Protein 6HV6 (pdb70)

Sequence (293 aa):
KEITISGYKFKRIKYNQENFDTMQRMALDYAYNPDSKGKIAQAQQAYKTGKEDYNAPQYDNFNGLSLDKKIERYISPDTDATTKGVLAGKMNESIKDINAFQTAKDAQSWKKSANKANKVVLTPQNLYLKGKPSEALPESVLMGWALQSSQDAKLSKMLMGIYSSNDITSNPLYKSLKELHANGNASKFNANINVSNLATSETKLFPTEISSVRVDAPKHTMLISKIKKIKYVFYDPNYGMAYFDKHSDMAAFFQKKMQQYDFPDDSVSFHPLDYSNVSDIKISGRNLNEIID

GO terms:
  GO:0016262 protein N-acetylglucosaminyltransferase activity (F, IDA)
  GO:0005509 calcium ion binding (F, IDA)
  GO:0044083 symbiont-mediated perturbation of host Rho small GTPase signal transduction (P, IDA)
  GO:0050568 protein-glutamine glutaminase activity (F, IDA)
  GO:0020002 host cell plasma membrane (C, EXP)

Structure (mmCIF, N/CA/C/O backbone):
data_6HV6
#
_entry.id   6HV6
#
_cell.length_a   63.403
_cell.length_b   76.029
_cell.length_c   76.324
_cell.angle_alpha   90.00
_cell.angle_beta   90.00
_cell.angle_gamma   90.00
#
_symmetry.space_group_name_H-M   'P 21 21 21'
#
loop_
_entity.id
_entity.type
_entity.pdbx_description
1 polymer 'Toxin PAU_02230'
2 non-polymer 1,2-ETHANEDIOL
3 non-polymer '4-(2-HYDROXYETHYL)-1-PIPERAZINE ETHANESULFONIC ACID'
4 water water
#
loop_
_atom_site.group_PDB
_atom_site.id
_atom_site.type_symbol
_atom_site.label_atom_id
_atom_site.label_alt_id
_atom_site.label_comp_id
_atom_site.label_asym_id
_atom_site.label_entity_id
_atom_site.label_seq_id
_atom_site.pdbx_PDB_ins_code
_atom_site.Cartn_x
_atom_site.Cartn_y
_atom_site.Cartn_z
_atom_site.occupancy
_atom_site.B_iso_or_equiv
_atom_site.auth_seq_id
_atom_site.auth_comp_id
_atom_site.auth_asym_id
_atom_site.auth_atom_id
_atom_site.pdbx_PDB_model_num
ATOM 1 N N . LYS A 1 64 ? 29.166 17.797 65.250 1.00 57.69 1730 LYS A N 1
ATOM 2 C CA . LYS A 1 64 ? 29.630 16.808 64.283 1.00 62.09 1730 LYS A CA 1
ATOM 3 C C . LYS A 1 64 ? 28.728 16.746 63.038 1.00 62.70 1730 LYS A C 1
ATOM 4 O O . LYS A 1 64 ? 29.202 16.658 61.901 1.00 56.33 1730 LYS A O 1
ATOM 10 N N . GLU A 1 65 ? 27.421 16.797 63.265 1.00 63.82 1731 GLU A N 1
ATOM 11 C CA . GLU A 1 65 ? 26.448 16.709 62.188 1.00 60.08 1731 GLU A CA 1
ATOM 12 C C . GLU A 1 65 ? 25.217 17.501 62.598 1.00 51.93 1731 GLU A C 1
ATOM 13 O O . GLU A 1 65 ? 24.821 17.476 63.765 1.00 55.39 1731 GLU A O 1
ATOM 19 N N . ILE A 1 66 ? 24.623 18.213 61.646 1.00 45.15 1732 ILE A N 1
ATOM 20 C CA . ILE A 1 66 ? 23.417 18.991 61.901 1.00 41.91 1732 ILE A CA 1
ATOM 21 C C . ILE A 1 66 ? 22.404 18.677 60.813 1.00 39.33 1732 ILE A C 1
ATOM 22 O O . ILE A 1 66 ? 22.729 18.732 59.621 1.00 40.20 1732 ILE A O 1
ATOM 27 N N . THR A 1 67 ? 21.183 18.344 61.225 1.00 39.17 1733 THR A N 1
ATOM 28 C CA . THR A 1 67 ? 20.083 18.054 60.314 1.00 39.50 1733 THR A CA 1
ATOM 29 C C . THR A 1 67 ? 19.123 19.234 60.290 1.00 40.99 1733 THR A C 1
ATOM 30 O O . THR A 1 67 ? 18.598 19.633 61.337 1.00 41.90 1733 THR A O 1
ATOM 34 N N . ILE A 1 68 ? 18.910 19.797 59.102 1.00 33.32 1734 ILE A N 1
ATOM 35 C CA . ILE A 1 68 ? 17.992 20.914 58.892 1.00 36.64 1734 ILE A CA 1
ATOM 36 C C . ILE A 1 68 ? 16.878 20.410 57.980 1.00 37.76 1734 ILE A C 1
ATOM 37 O O . ILE A 1 68 ? 17.073 20.272 56.764 1.00 36.86 1734 ILE A O 1
ATOM 42 N N . SER A 1 69 ? 15.710 20.141 58.561 1.00 39.90 1735 SER A N 1
ATOM 43 C CA . SER A 1 69 ? 14.505 19.772 57.813 1.00 40.90 1735 SER A CA 1
ATOM 44 C C . SER A 1 69 ? 14.760 18.600 56.870 1.00 38.75 1735 SER A C 1
ATOM 45 O O . SER A 1 69 ? 14.387 18.611 55.696 1.00 42.19 1735 SER A O 1
ATOM 48 N N . GLY A 1 70 ? 15.401 17.568 57.406 1.00 41.05 1736 GLY A N 1
ATOM 49 C CA . GLY A 1 70 ? 15.654 16.354 56.668 1.00 43.00 1736 GLY A CA 1
ATOM 50 C C . GLY A 1 70 ? 16.997 16.291 55.973 1.00 37.63 1736 GLY A C 1
ATOM 51 O O . GLY A 1 70 ? 17.396 15.204 55.538 1.00 43.57 1736 GLY A O 1
ATOM 52 N N . TYR A 1 71 ? 17.712 17.407 55.864 1.00 34.01 1737 TYR A N 1
ATOM 53 C CA . TYR A 1 71 ? 19.002 17.445 55.186 1.00 36.79 1737 TYR A CA 1
ATOM 54 C C . TYR A 1 71 ? 20.129 17.444 56.207 1.00 40.40 1737 TYR A C 1
ATOM 55 O O . TYR A 1 71 ? 20.142 18.272 57.122 1.00 37.56 1737 TYR A O 1
ATOM 64 N N . LYS A 1 72 ? 21.074 16.523 56.035 1.00 39.57 1738 LYS A N 1
ATOM 65 C CA . LYS A 1 72 ? 22.206 16.385 56.941 1.00 40.76 1738 LYS A CA 1
ATOM 66 C C . LYS A 1 72 ? 23.365 17.240 56.451 1.00 42.76 1738 LYS A C 1
ATOM 67 O O . LYS A 1 72 ? 23.721 17.199 55.270 1.00 47.01 1738 LYS A O 1
ATOM 73 N N . PHE A 1 73 ? 23.947 18.018 57.356 1.00 37.52 1739 PHE A N 1
ATOM 74 C CA . PHE A 1 73 ? 25.131 18.808 57.053 1.00 35.65 1739 PHE A CA 1
ATOM 75 C C . PHE A 1 73 ? 26.249 18.343 57.966 1.00 40.36 1739 PHE A C 1
ATOM 76 O O . PHE A 1 73 ? 26.104 18.372 59.193 1.00 39.74 1739 PHE A O 1
ATOM 84 N N . LYS A 1 74 ? 27.345 17.898 57.363 1.00 39.58 1740 LYS A N 1
ATOM 85 C CA . LYS A 1 74 ? 28.460 17.321 58.097 1.00 46.70 1740 LYS A CA 1
ATOM 86 C C . LYS A 1 74 ? 29.494 18.384 58.438 1.00 38.48 1740 LYS A C 1
ATOM 87 O O . LYS A 1 74 ? 29.816 19.240 57.612 1.00 40.83 1740 LYS A O 1
ATOM 93 N N . ARG A 1 75 ? 30.004 18.320 59.664 1.00 45.00 1741 ARG A N 1
ATOM 94 C CA . ARG A 1 75 ? 31.111 19.177 60.071 1.00 44.83 1741 ARG A CA 1
ATOM 95 C C . ARG A 1 75 ? 32.347 18.863 59.240 1.00 47.00 1741 ARG A C 1
ATOM 96 O O . ARG A 1 75 ? 32.732 17.702 59.093 1.00 51.23 1741 ARG A O 1
ATOM 104 N N . ILE A 1 76 ? 32.977 19.903 58.706 1.00 42.94 1742 ILE A N 1
ATOM 105 C CA . ILE A 1 76 ? 34.208 19.766 57.937 1.00 45.63 1742 ILE A CA 1
ATOM 106 C C . ILE A 1 76 ? 35.375 20.127 58.843 1.00 45.23 1742 ILE A C 1
ATOM 107 O O . ILE A 1 76 ? 35.330 21.144 59.544 1.00 51.52 1742 ILE A O 1
ATOM 112 N N . LYS A 1 77 ? 36.412 19.296 58.837 1.00 42.99 1743 LYS A N 1
ATOM 113 C CA . LYS A 1 77 ? 37.637 19.589 59.573 1.00 51.70 1743 LYS A CA 1
ATOM 114 C C . LYS A 1 77 ? 38.529 20.502 58.737 1.00 51.67 1743 LYS A C 1
ATOM 115 O O . LYS A 1 77 ? 38.863 20.172 57.596 1.00 53.22 1743 LYS A O 1
ATOM 121 N N . TYR A 1 78 ? 38.912 21.645 59.300 1.00 51.95 1744 TYR A N 1
ATOM 122 C CA . TYR A 1 78 ? 39.812 22.568 58.622 1.00 46.94 1744 TYR A CA 1
ATOM 123 C C . TYR A 1 78 ? 40.397 23.526 59.649 1.00 47.29 1744 TYR A C 1
ATOM 124 O O . TYR A 1 78 ? 39.847 23.710 60.736 1.00 49.18 1744 TYR A O 1
ATOM 133 N N . ASN A 1 79 ? 41.523 24.135 59.289 1.00 45.59 1745 ASN A N 1
ATOM 134 C CA . ASN A 1 79 ? 42.146 25.147 60.137 1.00 40.37 1745 ASN A CA 1
ATOM 135 C C . ASN A 1 79 ? 41.393 26.461 59.972 1.00 45.74 1745 ASN A C 1
ATOM 136 O O . ASN A 1 79 ? 41.445 27.087 58.907 1.00 40.79 1745 ASN A O 1
ATOM 141 N N . GLN A 1 80 ? 40.698 26.890 61.028 1.00 43.73 1746 GLN A N 1
ATOM 142 C CA . GLN A 1 80 ? 39.842 28.068 60.921 1.00 45.48 1746 GLN A CA 1
ATOM 143 C C . GLN A 1 80 ? 40.644 29.312 60.563 1.00 49.21 1746 GLN A C 1
ATOM 144 O O . GLN A 1 80 ? 40.219 30.113 59.722 1.00 50.17 1746 GLN A O 1
ATOM 150 N N . GLU A 1 81 ? 41.812 29.484 61.184 1.00 49.08 1747 GLU A N 1
ATOM 151 C CA . GLU A 1 81 ? 42.618 30.679 60.951 1.00 45.57 1747 GLU A CA 1
ATOM 152 C C . GLU A 1 81 ? 43.099 30.755 59.507 1.00 40.81 1747 GLU A C 1
ATOM 153 O O . GLU A 1 81 ? 43.019 31.816 58.869 1.00 40.28 1747 GLU A O 1
ATOM 159 N N . ASN A 1 82 ? 43.593 29.641 58.965 1.00 38.08 1748 ASN A N 1
ATOM 160 C CA . ASN A 1 82 ? 43.995 29.645 57.561 1.00 35.49 1748 ASN A CA 1
ATOM 161 C C . ASN A 1 82 ? 42.792 29.844 56.644 1.00 40.63 1748 ASN A C 1
ATOM 162 O O . ASN A 1 82 ? 42.884 30.552 55.638 1.00 38.64 1748 ASN A O 1
ATOM 167 N N . PHE A 1 83 ? 41.657 29.228 56.974 1.00 40.41 1749 PHE A N 1
ATOM 168 C CA . PHE A 1 83 ? 40.447 29.446 56.188 1.00 36.50 1749 PHE A CA 1
ATOM 169 C C . PHE A 1 83 ? 40.087 30.927 56.147 1.00 36.84 1749 PHE A C 1
ATOM 170 O O . PHE A 1 83 ? 39.813 31.479 55.078 1.00 40.33 1749 PHE A O 1
ATOM 178 N N . ASP A 1 84 ? 40.095 31.590 57.308 1.00 39.00 1750 ASP A N 1
ATOM 179 C CA . ASP A 1 84 ? 39.769 33.013 57.361 1.00 40.32 1750 ASP A CA 1
ATOM 180 C C . ASP A 1 84 ? 40.753 33.843 56.536 1.00 44.64 1750 ASP A C 1
ATOM 181 O O . ASP A 1 84 ? 40.348 34.764 55.819 1.00 44.50 1750 ASP A O 1
ATOM 186 N N . THR A 1 85 ? 42.048 33.526 56.617 1.00 44.35 1751 THR A N 1
ATOM 187 C CA . THR A 1 85 ? 43.040 34.214 55.793 1.00 40.89 1751 THR A CA 1
ATOM 188 C C . THR A 1 85 ? 42.738 34.049 54.305 1.00 38.27 1751 THR A C 1
ATOM 189 O O . THR A 1 85 ? 42.802 35.013 53.532 1.00 39.76 1751 THR A O 1
ATOM 193 N N . MET A 1 86 ? 42.396 32.831 53.884 1.00 35.17 1752 MET A N 1
ATOM 194 C CA . MET A 1 86 ? 42.073 32.610 52.477 1.00 32.16 1752 MET A CA 1
ATOM 195 C C . MET A 1 86 ? 40.853 33.424 52.054 1.00 34.81 1752 MET A C 1
ATOM 196 O O . MET A 1 86 ? 40.843 34.033 50.976 1.00 33.46 1752 MET A O 1
ATOM 201 N N . GLN A 1 87 ? 39.820 33.460 52.901 1.00 33.35 1753 GLN A N 1
ATOM 202 C CA . GLN A 1 87 ? 38.599 34.183 52.549 1.00 36.47 1753 GLN A CA 1
ATOM 203 C C . GLN A 1 87 ? 38.858 35.673 52.407 1.00 39.93 1753 GLN A C 1
ATOM 204 O O . GLN A 1 87 ? 38.285 36.327 51.527 1.00 41.63 1753 GLN A O 1
ATOM 210 N N . ARG A 1 88 ? 39.704 36.235 53.274 1.00 37.48 1754 ARG A N 1
ATOM 211 C CA . ARG A 1 88 ? 40.055 37.644 53.134 1.00 38.65 1754 ARG A CA 1
ATOM 212 C C . ARG A 1 88 ? 40.798 37.882 51.826 1.00 43.55 1754 ARG A C 1
ATOM 213 O O . ARG A 1 88 ? 40.496 38.833 51.095 1.00 44.62 1754 ARG A O 1
ATOM 221 N N . MET A 1 89 ? 41.743 36.999 51.493 1.00 35.82 1755 MET A N 1
ATOM 222 C CA . MET A 1 89 ? 42.478 37.128 50.238 1.00 32.17 1755 MET A CA 1
ATOM 223 C C . MET A 1 89 ? 41.551 36.982 49.040 1.00 37.63 1755 MET A C 1
ATOM 224 O O . MET A 1 89 ? 41.723 37.665 48.026 1.00 43.82 1755 MET A O 1
ATOM 229 N N . ALA A 1 90 ? 40.562 36.092 49.136 1.00 31.62 1756 ALA A N 1
ATOM 230 C CA . ALA A 1 90 ? 39.675 35.861 48.003 1.00 31.74 1756 ALA A CA 1
ATOM 231 C C . ALA A 1 90 ? 38.909 37.119 47.638 1.00 35.56 1756 ALA A C 1
ATOM 232 O O . ALA A 1 90 ? 38.623 37.351 46.456 1.00 37.84 1756 ALA A O 1
ATOM 234 N N . LEU A 1 91 ? 38.587 37.948 48.633 1.00 37.54 1757 LEU A N 1
ATOM 235 C CA . LEU A 1 91 ? 37.930 39.225 48.374 1.00 41.66 1757 LEU A CA 1
ATOM 236 C C . LEU A 1 91 ? 38.823 40.175 47.582 1.00 39.57 1757 LEU A C 1
ATOM 237 O O . LEU A 1 91 ? 38.319 40.984 46.797 1.00 41.39 1757 LEU A O 1
ATOM 242 N N . ASP A 1 92 ? 40.142 40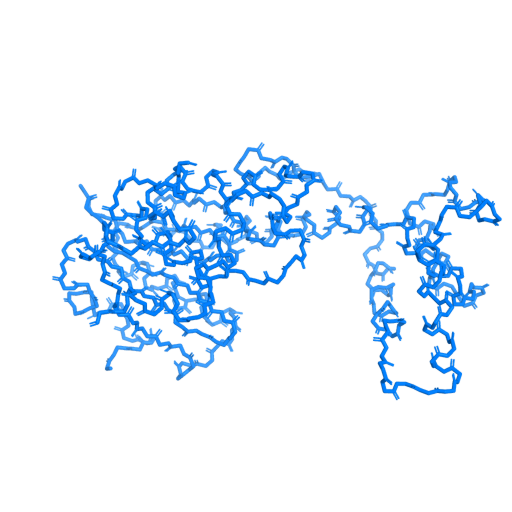.099 47.768 1.00 38.99 1758 ASP A N 1
ATOM 243 C CA . ASP A 1 92 ? 41.042 40.946 46.992 1.00 44.43 1758 ASP A CA 1
ATOM 244 C C . ASP A 1 92 ? 41.193 40.465 45.555 1.00 47.12 1758 ASP A C 1
ATOM 245 O O . ASP A 1 92 ? 41.457 41.277 44.661 1.00 46.85 1758 ASP A O 1
ATOM 250 N N . TYR A 1 93 ? 41.059 39.160 45.316 1.00 40.46 1759 TYR A N 1
ATOM 251 C CA . TYR A 1 93 ? 41.202 38.624 43.972 1.00 36.26 1759 TYR A CA 1
ATOM 252 C C . TYR A 1 93 ? 39.899 38.628 43.181 1.00 42.60 1759 TYR A C 1
ATOM 253 O O . TYR A 1 93 ? 39.928 38.329 41.984 1.00 49.86 1759 TYR A O 1
ATOM 262 N N . ALA A 1 94 ? 38.774 38.980 43.805 1.00 42.50 1760 ALA A N 1
ATOM 263 C CA . ALA A 1 94 ? 37.505 39.056 43.086 1.00 47.01 1760 ALA A CA 1
ATOM 264 C C . ALA A 1 94 ? 37.573 40.114 41.988 1.00 49.76 1760 ALA A C 1
ATOM 265 O O . ALA A 1 94 ? 38.235 41.143 42.130 1.00 48.28 1760 ALA A O 1
ATOM 267 N N . TYR A 1 95 ? 36.873 39.857 40.880 1.00 48.88 1761 TYR A N 1
ATOM 268 C CA . TYR A 1 95 ? 36.972 40.736 39.720 1.00 53.25 1761 TYR A CA 1
ATOM 269 C C . TYR A 1 95 ? 36.381 42.103 40.033 1.00 57.30 1761 TYR A C 1
ATOM 270 O O . TYR A 1 95 ? 35.264 42.210 40.551 1.00 62.69 1761 TYR A O 1
ATOM 279 N N . ASN A 1 96 ? 37.136 43.146 39.711 1.00 57.17 1762 ASN A N 1
ATOM 280 C CA . ASN A 1 96 ? 36.716 44.531 39.917 1.00 54.78 1762 ASN A CA 1
ATOM 281 C C . ASN A 1 96 ? 36.863 45.281 38.601 1.00 59.20 1762 ASN A C 1
ATOM 282 O O . ASN A 1 96 ? 38.010 45.539 38.164 1.00 55.04 1762 ASN A O 1
ATOM 287 N N . PRO A 1 97 ? 35.759 45.651 37.929 1.00 67.83 1763 PRO A N 1
ATOM 288 C CA . PRO A 1 97 ? 35.862 46.434 36.687 1.00 72.33 1763 PRO A CA 1
ATOM 289 C C . PRO A 1 97 ? 36.660 47.722 36.833 1.00 74.38 1763 PRO A C 1
ATOM 290 O O . PRO A 1 97 ? 37.199 48.237 35.846 1.00 77.09 1763 PRO A O 1
ATOM 294 N N . ASP A 1 98 ? 36.745 48.250 38.057 1.00 74.03 1764 ASP A N 1
ATOM 295 C CA . ASP A 1 98 ? 37.470 49.494 38.288 1.00 76.89 1764 ASP A CA 1
ATOM 296 C C . ASP A 1 98 ? 38.974 49.297 38.433 1.00 70.66 1764 ASP A C 1
ATOM 297 O O . ASP A 1 98 ? 39.728 50.252 38.212 1.00 71.48 1764 ASP A O 1
ATOM 302 N N . SER A 1 99 ? 39.429 48.097 38.798 1.00 64.88 1765 SER A N 1
ATOM 303 C CA . SER A 1 99 ? 40.859 47.861 38.940 1.00 60.95 1765 SER A CA 1
ATOM 304 C C . SER A 1 99 ? 41.572 48.064 37.607 1.00 66.19 1765 SER A C 1
ATOM 305 O O . SER A 1 99 ? 40.985 47.939 36.529 1.00 73.58 1765 SER A O 1
ATOM 308 N N . LYS A 1 100 ? 42.860 48.379 37.691 1.00 64.41 1766 LYS A N 1
ATOM 309 C CA . LYS A 1 100 ? 43.668 48.599 36.504 1.00 66.44 1766 LYS A CA 1
ATOM 310 C C . LYS A 1 100 ? 45.061 48.028 36.726 1.00 69.39 1766 LYS A C 1
ATOM 311 O O . LYS A 1 100 ? 45.442 47.660 37.842 1.00 63.60 1766 LYS A O 1
ATOM 317 N N . GLY A 1 101 ? 45.809 47.932 35.630 1.00 74.73 1767 GLY A N 1
ATOM 318 C CA . GLY A 1 101 ? 47.215 47.571 35.715 1.00 73.19 1767 GLY A CA 1
ATOM 319 C C . GLY A 1 101 ? 47.444 46.209 36.341 1.00 70.18 1767 GLY A C 1
ATOM 320 O O . GLY A 1 101 ? 46.802 45.213 35.991 1.00 67.68 1767 GLY A O 1
ATOM 321 N N . LYS A 1 102 ? 48.379 46.171 37.293 1.00 66.92 1768 LYS A N 1
ATOM 322 C CA . LYS A 1 102 ? 48.852 44.902 37.830 1.00 64.57 1768 LYS A CA 1
ATOM 323 C C . LYS A 1 102 ? 47.777 44.211 38.664 1.00 56.25 1768 LYS A C 1
ATOM 324 O O . LYS A 1 102 ? 47.645 42.981 38.619 1.00 45.54 1768 LYS A O 1
ATOM 330 N N . ILE A 1 103 ? 46.991 44.980 39.420 1.00 53.23 1769 ILE A N 1
ATOM 331 C CA . ILE A 1 103 ? 45.889 44.386 40.171 1.00 54.10 1769 ILE A CA 1
ATOM 332 C C . ILE A 1 103 ? 44.882 43.756 39.216 1.00 48.62 1769 ILE A C 1
ATOM 333 O O . ILE A 1 103 ? 44.448 42.616 39.408 1.00 46.31 1769 ILE A O 1
ATOM 338 N N . ALA A 1 104 ? 44.502 44.492 38.167 1.00 47.78 1770 ALA A N 1
ATOM 339 C CA . ALA A 1 104 ? 43.594 43.945 37.167 1.00 46.84 1770 ALA A CA 1
ATOM 340 C C . ALA A 1 104 ? 44.169 42.684 36.536 1.00 50.05 1770 ALA A C 1
ATOM 341 O O . ALA A 1 104 ? 43.447 41.702 36.320 1.00 47.01 1770 ALA A O 1
ATOM 343 N N . GLN A 1 105 ? 45.478 42.678 36.262 1.00 47.27 1771 GLN A N 1
ATOM 344 C CA . GLN A 1 105 ? 46.099 41.489 35.684 1.00 47.43 1771 GLN A CA 1
ATOM 345 C C . GLN A 1 105 ? 46.010 40.298 36.630 1.00 46.34 1771 GLN A C 1
ATOM 346 O O . GLN A 1 105 ? 45.749 39.170 36.197 1.00 44.29 1771 GLN A O 1
ATOM 352 N N . ALA A 1 106 ? 46.248 40.523 37.924 1.00 42.61 1772 ALA A N 1
ATOM 353 C CA . ALA A 1 106 ? 46.131 39.435 38.887 1.00 40.14 1772 ALA A CA 1
ATOM 354 C C . ALA A 1 106 ? 44.696 38.938 38.964 1.00 36.87 1772 ALA A C 1
ATOM 355 O O . ALA A 1 106 ? 44.451 37.735 39.102 1.00 36.93 1772 ALA A O 1
ATOM 357 N N . GLN A 1 107 ? 43.734 39.849 38.877 1.00 40.89 1773 GLN A N 1
ATOM 358 C CA . GLN A 1 107 ? 42.338 39.433 38.912 1.00 36.00 1773 GLN A CA 1
ATOM 359 C C . GLN A 1 107 ? 41.973 38.625 37.677 1.00 37.81 1773 GLN A C 1
ATOM 360 O O . GLN A 1 107 ? 41.296 37.597 37.788 1.00 40.49 1773 GLN A O 1
ATOM 366 N N . GLN A 1 108 ? 42.428 39.054 36.496 1.00 41.29 1774 GLN A N 1
ATOM 367 C CA . GLN A 1 108 ? 42.155 38.277 35.290 1.00 40.74 1774 GLN A CA 1
ATOM 368 C C . GLN A 1 108 ? 42.782 36.890 35.376 1.00 36.13 1774 GLN A C 1
ATOM 369 O O . GLN A 1 108 ? 42.147 35.888 35.028 1.00 38.65 1774 GLN A O 1
ATOM 375 N N . ALA A 1 109 ? 44.031 36.812 35.835 1.00 3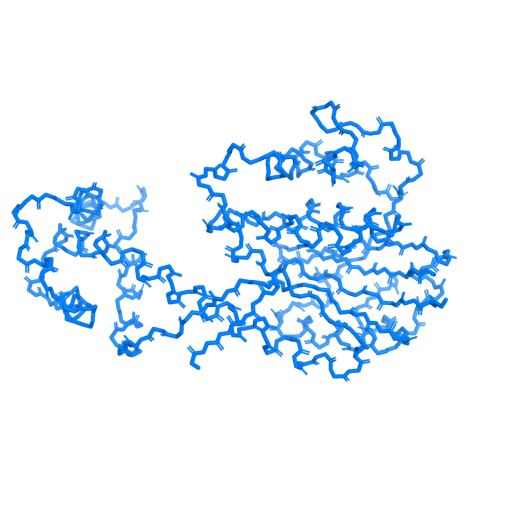2.55 1775 ALA A N 1
ATOM 376 C CA . ALA A 1 109 ? 44.706 35.521 35.939 1.00 33.81 1775 ALA A CA 1
ATOM 377 C C . ALA A 1 109 ? 44.028 34.618 36.963 1.00 34.92 1775 ALA A C 1
ATOM 378 O O . ALA A 1 109 ? 43.852 33.417 36.726 1.00 34.58 1775 ALA A O 1
ATOM 380 N N . TYR A 1 110 ? 43.659 35.172 38.115 1.00 35.37 1776 TYR A N 1
ATOM 381 C CA . TYR A 1 110 ? 42.966 34.380 39.128 1.00 29.34 1776 TYR A CA 1
ATOM 382 C C . TYR A 1 110 ? 41.677 33.790 38.564 1.00 27.70 1776 TYR A C 1
ATOM 383 O O . TYR A 1 110 ? 41.415 32.590 38.699 1.00 23.93 1776 TYR A O 1
ATOM 392 N N . LYS A 1 111 ? 40.874 34.620 37.896 1.00 29.43 1777 LYS A N 1
ATOM 393 C CA . LYS A 1 111 ? 39.615 34.137 37.341 1.00 28.24 1777 LYS A CA 1
ATOM 394 C C . LYS A 1 111 ? 39.857 33.068 36.285 1.00 31.54 1777 LYS A C 1
ATOM 395 O O . LYS A 1 111 ? 39.134 32.068 36.221 1.00 28.42 1777 LYS A O 1
ATOM 401 N N . THR A 1 112 ? 40.870 33.264 35.443 1.00 32.42 1778 THR A N 1
ATOM 402 C CA . THR A 1 112 ? 41.206 32.256 34.442 1.00 38.26 1778 THR A CA 1
ATOM 403 C C . THR A 1 112 ? 41.551 30.921 35.096 1.00 31.23 1778 THR A C 1
ATOM 404 O O . THR A 1 112 ? 41.042 29.867 34.694 1.00 29.45 1778 THR A O 1
ATOM 408 N N . GLY A 1 113 ? 42.394 30.948 36.129 1.00 29.24 1779 GLY A N 1
ATOM 409 C CA . GLY A 1 113 ? 42.702 29.714 36.838 1.00 25.73 1779 GLY A CA 1
ATOM 410 C C . GLY A 1 113 ? 41.482 29.105 37.515 1.00 28.94 1779 GLY A C 1
ATOM 411 O O . GLY A 1 113 ? 41.263 27.892 37.461 1.00 30.02 1779 GLY A O 1
ATOM 412 N N . LYS A 1 114 ? 40.653 29.942 38.136 1.00 27.22 1780 LYS A N 1
ATOM 413 C CA . LYS A 1 114 ? 39.493 29.414 38.838 1.00 26.33 1780 LYS A CA 1
ATOM 414 C C . LYS A 1 114 ? 38.526 28.715 37.882 1.00 28.04 1780 LYS A C 1
ATOM 415 O O . LYS A 1 114 ? 37.910 27.712 38.248 1.00 26.56 1780 LYS A O 1
ATOM 421 N N . GLU A 1 115 ? 38.399 29.204 36.653 1.00 23.41 1781 GLU A N 1
ATOM 422 C CA . GLU A 1 115 ? 37.497 28.551 35.709 1.00 28.23 1781 GLU A CA 1
ATOM 423 C C . GLU A 1 115 ? 38.143 27.367 35.009 1.00 29.22 1781 GLU A C 1
ATOM 424 O O . GLU A 1 115 ? 37.435 26.538 34.432 1.00 45.28 1781 GLU A O 1
ATOM 430 N N . ASP A 1 116 ? 39.463 27.283 35.024 1.00 29.30 1782 ASP A N 1
ATOM 431 C CA . ASP A 1 116 ? 40.184 26.176 34.413 1.00 30.34 1782 ASP A CA 1
ATOM 432 C C . ASP A 1 116 ? 40.890 25.357 35.480 1.00 28.57 1782 ASP A C 1
ATOM 433 O O . ASP A 1 116 ? 42.051 24.965 35.326 1.00 27.30 1782 ASP A O 1
ATOM 438 N N . TYR A 1 117 ? 40.181 25.098 36.583 1.00 27.39 1783 TYR A N 1
ATOM 439 C CA . TYR A 1 117 ? 40.819 24.550 37.763 1.00 24.68 1783 TYR A CA 1
ATOM 440 C C . TYR A 1 117 ? 41.157 23.079 37.612 1.00 24.34 1783 TYR A C 1
ATOM 441 O O . TYR A 1 117 ? 41.849 22.539 38.474 1.00 26.20 1783 TYR A O 1
ATOM 450 N N . ASN A 1 118 ? 40.699 22.417 36.549 1.00 24.71 1784 ASN A N 1
ATOM 451 C CA . ASN A 1 118 ? 41.157 21.064 36.268 1.00 26.77 1784 ASN A CA 1
ATOM 452 C C . ASN A 1 118 ? 42.184 21.016 35.150 1.00 30.23 1784 ASN A C 1
ATOM 453 O O . ASN A 1 118 ? 42.441 19.939 34.601 1.00 28.94 1784 ASN A O 1
ATOM 458 N N . ALA A 1 119 ? 42.788 22.154 34.812 1.00 30.46 1785 ALA A N 1
ATOM 459 C CA . ALA A 1 119 ? 43.927 22.144 33.903 1.00 31.66 1785 ALA A CA 1
ATOM 460 C C . ALA A 1 119 ? 44.972 21.156 34.419 1.00 29.63 1785 ALA A C 1
ATOM 461 O O . ALA A 1 119 ? 45.371 21.236 35.585 1.00 27.87 1785 ALA A O 1
ATOM 463 N N . PRO A 1 120 ? 45.405 20.194 33.596 1.00 26.65 1786 PRO A N 1
ATOM 464 C CA . PRO A 1 120 ? 46.291 19.137 34.106 1.00 25.52 1786 PRO A CA 1
ATOM 465 C C . PRO A 1 120 ? 47.607 19.642 34.656 1.00 28.21 1786 PRO A C 1
ATOM 466 O O . PRO A 1 120 ? 48.217 18.955 35.485 1.00 28.45 1786 PRO A O 1
ATOM 470 N N . GLN A 1 121 ? 48.083 20.804 34.224 1.00 26.95 1787 GLN A N 1
ATOM 471 C CA . GLN A 1 121 ? 49.328 21.251 34.825 1.00 31.95 1787 GLN A CA 1
ATOM 472 C C . GLN A 1 121 ? 49.176 21.573 36.309 1.00 30.41 1787 GLN A C 1
ATOM 473 O O . GLN A 1 121 ? 50.171 21.902 36.951 1.00 29.23 1787 GLN A O 1
ATOM 479 N N . TYR A 1 122 ? 47.978 21.463 36.886 1.00 28.79 1788 TYR A N 1
ATOM 480 C CA . TYR A 1 122 ? 47.813 21.625 38.326 1.00 24.67 1788 TYR A CA 1
ATOM 481 C C . TYR A 1 122 ? 47.421 20.328 39.016 1.00 29.62 1788 TYR A C 1
ATOM 482 O O . TYR A 1 122 ? 46.987 20.363 40.177 1.00 24.28 1788 TYR A O 1
ATOM 491 N N . ASP A 1 123 ? 47.587 19.188 38.331 1.00 26.75 1789 ASP A N 1
ATOM 492 C CA . ASP A 1 123 ? 47.160 17.907 38.876 1.00 25.54 1789 ASP A CA 1
ATOM 493 C C . ASP A 1 123 ? 47.838 17.604 40.202 1.00 26.22 1789 ASP A C 1
ATOM 494 O O . ASP A 1 123 ? 47.308 16.830 41.005 1.00 24.82 1789 ASP A O 1
ATOM 499 N N . ASN A 1 124 ? 49.021 18.170 40.434 1.00 26.16 1790 ASN A N 1
ATOM 500 C CA . ASN A 1 124 ? 49.711 17.904 41.691 1.00 30.78 1790 ASN A CA 1
ATOM 501 C C . ASN A 1 124 ? 48.905 18.373 42.894 1.00 33.34 1790 ASN A C 1
ATOM 502 O O . ASN A 1 124 ? 49.139 17.893 44.008 1.00 33.76 1790 ASN A O 1
ATOM 507 N N . PHE A 1 125 ? 47.962 19.301 42.700 1.00 27.38 1791 PHE A N 1
ATOM 508 C CA . PHE A 1 125 ? 47.121 19.736 43.805 1.00 25.03 1791 PHE A CA 1
ATOM 509 C C . PHE A 1 125 ? 46.013 18.739 44.109 1.00 28.41 1791 PHE A C 1
ATOM 510 O O . PHE A 1 125 ? 45.449 1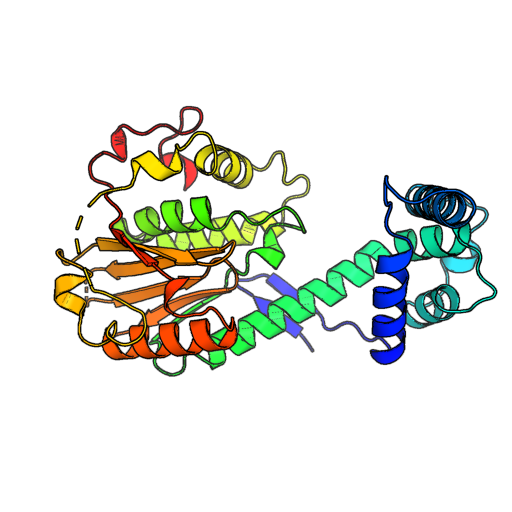8.778 45.206 1.00 27.69 1791 PHE A O 1
ATOM 518 N N . ASN A 1 126 ? 45.691 17.843 43.171 1.00 20.67 1792 ASN A N 1
ATOM 519 C CA . ASN A 1 126 ? 44.577 16.931 43.409 1.00 26.01 1792 ASN A CA 1
ATOM 520 C C . ASN A 1 126 ? 44.823 16.001 44.597 1.00 29.71 1792 ASN A C 1
ATOM 521 O O . ASN A 1 126 ? 43.874 15.595 45.273 1.00 35.40 1792 ASN A O 1
ATOM 526 N N . GLY A 1 127 ? 46.057 15.630 44.858 1.00 32.72 1793 GLY A N 1
ATOM 527 C CA . GLY A 1 127 ? 46.204 14.717 45.978 1.00 40.93 1793 GLY A CA 1
ATOM 528 C C . GLY A 1 127 ? 46.186 15.346 47.359 1.00 38.04 1793 GLY A C 1
ATOM 529 O O . GLY A 1 127 ? 46.239 14.619 48.357 1.00 45.93 1793 GLY A O 1
ATOM 530 N N . LEU A 1 128 ? 46.092 16.668 47.452 1.00 32.75 1794 LEU A N 1
ATOM 531 C CA . LEU A 1 128 ? 46.330 17.385 48.695 1.00 32.14 1794 LEU A CA 1
ATOM 532 C C . LEU A 1 128 ? 45.062 17.477 49.536 1.00 29.41 1794 LEU A C 1
ATOM 533 O O . LEU A 1 128 ? 43.946 17.542 49.018 1.00 28.95 1794 LEU A O 1
ATOM 538 N N . SER A 1 129 ? 45.243 17.447 50.848 1.00 31.54 1795 SER A N 1
ATOM 539 C CA . SER A 1 129 ? 44.128 17.674 51.754 1.00 32.50 1795 SER A CA 1
ATOM 540 C C . SER A 1 129 ? 43.618 19.103 51.611 1.00 32.36 1795 SER A C 1
ATOM 541 O O . SER A 1 129 ? 44.299 19.984 51.076 1.00 30.09 1795 SER A O 1
ATOM 544 N N . LEU A 1 130 ? 42.404 19.334 52.121 1.00 33.30 1796 LEU A N 1
ATOM 545 C CA . LEU A 1 130 ? 41.841 20.682 52.104 1.00 30.22 1796 LEU A CA 1
ATOM 546 C C . LEU A 1 130 ? 42.764 21.672 52.816 1.00 25.28 1796 LEU A C 1
ATOM 547 O O . LEU A 1 130 ? 43.107 22.725 52.270 1.00 24.15 1796 LEU A O 1
ATOM 552 N N . ASP A 1 131 ? 43.191 21.342 54.034 1.00 27.63 1797 ASP A N 1
ATOM 553 C CA . ASP A 1 131 ? 44.070 22.257 54.765 1.00 30.72 1797 ASP A CA 1
ATOM 554 C C . ASP A 1 131 ? 45.353 22.549 53.991 1.00 27.04 1797 ASP A C 1
ATOM 555 O O . ASP A 1 131 ? 45.871 23.669 54.040 1.00 31.00 1797 ASP A O 1
ATOM 560 N N . LYS A 1 132 ? 45.898 21.546 53.302 1.00 25.06 1798 LYS A N 1
ATOM 561 C CA . LYS A 1 132 ? 47.103 21.768 52.511 1.00 30.92 1798 LYS A CA 1
ATOM 562 C C . LYS A 1 132 ? 46.820 22.708 51.344 1.00 28.29 1798 LYS A C 1
ATOM 563 O O . LYS A 1 132 ? 47.592 23.637 51.084 1.00 27.97 1798 LYS A O 1
ATOM 569 N N . LYS A 1 133 ? 45.720 22.472 50.622 1.00 25.32 1799 LYS A N 1
ATOM 570 C CA . LYS A 1 133 ? 45.303 23.391 49.561 1.00 24.12 1799 LYS A CA 1
ATOM 571 C C . LYS A 1 133 ? 45.148 24.819 50.080 1.00 23.43 1799 LYS A C 1
ATOM 572 O O . LYS A 1 133 ? 45.543 25.780 49.413 1.00 22.45 1799 LYS A O 1
ATOM 578 N N . ILE A 1 134 ? 44.556 24.979 51.258 1.00 23.27 1800 ILE A N 1
ATOM 579 C CA . ILE A 1 134 ? 44.412 26.313 51.831 1.00 24.57 1800 ILE A CA 1
ATOM 580 C C . ILE A 1 134 ? 45.783 26.902 52.152 1.00 28.55 1800 ILE A C 1
ATOM 581 O O . ILE A 1 134 ? 46.054 28.065 51.849 1.00 31.14 1800 ILE A O 1
ATOM 586 N N . GLU A 1 135 ? 46.677 26.105 52.757 1.00 25.87 1801 GLU A N 1
ATOM 587 C CA . GLU A 1 135 ? 48.031 26.588 53.027 1.00 30.67 1801 GLU A CA 1
ATOM 588 C C . GLU A 1 135 ? 48.719 27.062 51.753 1.00 27.81 1801 GLU A C 1
ATOM 589 O O . GLU A 1 135 ? 49.400 28.092 51.757 1.00 28.33 1801 GLU A O 1
ATOM 595 N N . ARG A 1 136 ? 48.591 26.303 50.664 1.00 23.63 1802 ARG A N 1
ATOM 596 C CA . ARG A 1 136 ? 49.210 26.716 49.407 1.00 26.76 1802 ARG A CA 1
ATOM 597 C C . ARG A 1 136 ? 48.546 27.978 48.862 1.00 29.06 1802 ARG A C 1
ATOM 598 O O . ARG A 1 136 ? 49.226 28.879 48.356 1.00 31.59 1802 ARG A O 1
ATOM 606 N N . TYR A 1 137 ? 47.229 28.078 48.994 1.00 23.60 1803 TYR A N 1
ATOM 607 C CA . TYR A 1 137 ? 46.534 29.270 48.514 1.00 22.12 1803 TYR A CA 1
ATOM 608 C C . TYR A 1 137 ? 47.067 30.514 49.208 1.00 27.83 1803 TYR A C 1
ATOM 609 O O . TYR A 1 137 ? 47.351 31.531 48.564 1.00 29.88 1803 TYR A O 1
ATOM 618 N N . ILE A 1 138 ? 47.203 30.454 50.536 1.00 28.44 1804 ILE A N 1
ATOM 619 C CA . ILE A 1 138 ? 47.605 31.645 51.269 1.00 31.98 1804 ILE A CA 1
ATOM 620 C C . ILE A 1 138 ? 49.103 31.880 51.215 1.00 31.80 1804 ILE A C 1
ATOM 621 O O . ILE A 1 138 ? 49.557 32.949 51.630 1.00 37.13 1804 ILE A O 1
ATOM 626 N N . SER A 1 139 ? 49.879 30.928 50.699 1.00 31.03 1805 SER A N 1
ATOM 627 C CA . SER A 1 139 ? 51.326 31.099 50.650 1.00 33.56 1805 SER A CA 1
ATOM 628 C C . SER A 1 139 ? 51.694 32.108 49.567 1.00 31.64 1805 SER A C 1
ATOM 629 O O . SER A 1 139 ? 51.045 32.167 48.521 1.00 34.20 1805 SER A O 1
ATOM 632 N N . PRO A 1 140 ? 52.753 32.895 49.772 1.00 33.26 1806 PRO A N 1
ATOM 633 C CA . PRO A 1 140 ? 53.133 33.870 48.747 1.00 34.86 1806 PRO A CA 1
ATOM 634 C C . PRO A 1 140 ? 53.841 33.259 47.550 1.00 37.19 1806 PRO A C 1
ATOM 635 O O . PRO A 1 140 ? 54.052 33.968 46.558 1.00 36.08 1806 PRO A O 1
ATOM 639 N N . ASP A 1 141 ? 54.206 31.979 47.580 1.00 32.21 1807 ASP A N 1
ATOM 640 C CA . ASP A 1 141 ? 54.843 31.406 46.402 1.00 37.17 1807 ASP A CA 1
ATOM 641 C C . ASP A 1 141 ? 53.848 30.809 45.405 1.00 33.96 1807 ASP A C 1
ATOM 642 O O . ASP A 1 141 ? 54.275 30.208 44.418 1.00 34.19 1807 ASP A O 1
ATOM 647 N N . THR A 1 142 ? 52.540 30.996 45.600 1.00 35.35 1808 THR A N 1
ATOM 648 C CA . THR A 1 142 ? 51.565 30.666 44.566 1.00 32.73 1808 THR A CA 1
ATOM 649 C C . THR A 1 142 ? 51.130 31.945 43.866 1.00 33.90 1808 THR A C 1
ATOM 650 O O . THR A 1 142 ? 50.751 32.917 44.527 1.00 32.11 1808 THR A O 1
ATOM 654 N N . ASP A 1 143 ? 51.188 31.945 42.533 1.00 33.08 1809 ASP A N 1
ATOM 655 C CA . ASP A 1 143 ? 50.829 33.139 41.782 1.00 29.37 1809 ASP A CA 1
ATOM 656 C C . ASP A 1 143 ? 49.314 33.245 41.641 1.00 28.37 1809 ASP A C 1
ATOM 657 O O . ASP A 1 143 ? 48.557 32.381 42.092 1.00 27.39 1809 ASP A O 1
ATOM 662 N N . ALA A 1 144 ? 48.872 34.327 40.995 1.00 30.31 1810 ALA A N 1
ATOM 663 C CA . ALA A 1 144 ? 47.443 34.605 40.878 1.00 29.70 1810 ALA A CA 1
ATOM 664 C C . ALA A 1 144 ? 46.706 33.456 40.209 1.00 30.41 1810 ALA A C 1
ATOM 665 O O . ALA A 1 144 ? 45.634 33.039 40.666 1.00 30.63 1810 ALA A O 1
ATOM 667 N N . THR A 1 145 ? 47.265 32.927 39.120 1.00 30.40 1811 THR A N 1
ATOM 668 C CA . THR A 1 145 ? 46.600 31.838 38.411 1.00 28.49 1811 THR A CA 1
ATOM 669 C C . THR A 1 145 ? 46.428 30.637 39.326 1.00 26.23 1811 THR A C 1
ATOM 670 O O . THR A 1 145 ? 45.346 30.047 39.412 1.00 27.08 1811 THR A O 1
ATOM 674 N N . THR A 1 146 ? 47.489 30.291 40.051 1.00 24.56 1812 THR A N 1
ATOM 675 C CA . THR A 1 146 ? 47.489 29.089 40.869 1.00 24.27 1812 THR A CA 1
ATOM 676 C C . THR A 1 146 ? 46.507 29.220 42.019 1.00 25.06 1812 THR A C 1
ATOM 677 O O . THR A 1 146 ? 45.785 28.269 42.337 1.00 25.35 1812 THR A O 1
ATOM 681 N N . LYS A 1 147 ? 46.455 30.400 42.644 1.00 22.31 1813 LYS A N 1
ATOM 682 C CA . LYS A 1 147 ? 45.441 30.648 43.659 1.00 25.76 1813 LYS A CA 1
ATOM 683 C C . LYS A 1 147 ? 44.034 30.462 43.089 1.00 24.81 1813 LYS A C 1
ATOM 684 O O . LYS A 1 147 ? 43.183 29.833 43.723 1.00 22.08 1813 LYS A O 1
ATOM 690 N N . GLY A 1 148 ? 43.770 30.987 41.886 1.00 26.65 1814 GLY A N 1
ATOM 691 C CA . GLY A 1 148 ? 42.457 30.784 41.279 1.00 24.57 1814 GLY A CA 1
ATOM 692 C C . GLY A 1 148 ? 42.134 29.313 41.084 1.00 23.12 1814 GLY A C 1
ATOM 693 O O . GLY A 1 148 ? 41.047 28.851 41.432 1.00 23.94 1814 GLY A O 1
ATOM 694 N N . VAL A 1 149 ? 43.093 28.553 40.543 1.00 25.35 1815 VAL A N 1
ATOM 695 C CA . VAL A 1 149 ? 42.938 27.107 40.395 1.00 24.62 1815 VAL A CA 1
ATOM 696 C C . VAL A 1 149 ? 42.597 26.466 41.737 1.00 24.83 1815 VAL A C 1
ATOM 697 O O . VAL A 1 149 ? 41.692 25.633 41.835 1.00 24.01 1815 VAL A O 1
ATOM 701 N N . LEU A 1 150 ? 43.330 26.844 42.790 1.00 20.50 1816 LEU A N 1
ATOM 702 C CA . LEU A 1 150 ? 43.102 26.266 44.109 1.00 21.84 1816 LEU A CA 1
ATOM 703 C C . LEU A 1 150 ? 41.711 26.600 44.615 1.00 24.61 1816 LEU A C 1
ATOM 704 O O . LEU A 1 150 ? 41.024 25.739 45.171 1.00 25.62 1816 LEU A O 1
ATOM 709 N N . ALA A 1 151 ? 41.286 27.854 44.443 1.00 22.40 1817 ALA A N 1
ATOM 710 C CA . ALA A 1 151 ? 39.915 28.215 44.777 1.00 24.00 1817 ALA A CA 1
ATOM 711 C C . ALA A 1 151 ? 38.923 27.362 43.997 1.00 26.76 1817 ALA A C 1
ATOM 712 O O . ALA A 1 151 ? 37.914 26.909 44.548 1.00 24.98 1817 ALA A O 1
ATOM 714 N N . GLY A 1 152 ? 39.195 27.124 42.712 1.00 23.20 1818 GLY A N 1
ATOM 715 C CA . GLY A 1 152 ? 38.325 26.251 41.941 1.00 28.37 1818 GLY A CA 1
ATOM 716 C C . GLY A 1 152 ? 38.261 24.849 42.518 1.00 26.10 1818 GLY A C 1
ATOM 717 O O . GLY A 1 152 ? 37.177 24.286 42.694 1.00 25.00 1818 GLY A O 1
ATOM 718 N N . LYS A 1 153 ? 39.424 24.277 42.847 1.00 22.08 1819 LYS A N 1
ATOM 719 C CA . LYS A 1 153 ? 39.467 22.907 43.360 1.00 21.56 1819 LYS A CA 1
ATOM 720 C C . LYS A 1 153 ? 38.838 22.788 44.743 1.00 29.49 1819 LYS A C 1
ATOM 721 O O . LYS A 1 153 ? 38.320 21.719 45.094 1.00 29.03 1819 LYS A O 1
ATOM 727 N N . MET A 1 154 ? 38.885 23.854 45.542 1.00 24.10 1820 MET A N 1
ATOM 728 C CA . MET A 1 154 ? 38.307 23.879 46.882 1.00 26.74 1820 MET A CA 1
ATOM 729 C C . MET A 1 154 ? 36.841 24.294 46.913 1.00 30.65 1820 MET A C 1
ATOM 730 O O . MET A 1 154 ? 36.243 24.304 47.995 1.00 30.33 1820 MET A O 1
ATOM 735 N N . ASN A 1 155 ? 36.252 24.641 45.767 1.00 27.94 1821 ASN A N 1
ATOM 736 C CA . ASN A 1 155 ? 34.960 25.325 45.785 1.00 30.88 1821 ASN A CA 1
ATOM 737 C C . ASN A 1 155 ? 33.871 24.500 46.469 1.00 31.03 1821 ASN A C 1
ATOM 738 O O . ASN A 1 155 ? 33.054 25.039 47.229 1.00 29.22 1821 ASN A O 1
ATOM 743 N N . GLU A 1 156 ? 33.821 23.200 46.210 1.00 34.64 1822 GLU A N 1
ATOM 744 C CA . GLU A 1 156 ? 32.786 22.397 46.852 1.00 35.00 1822 GLU A CA 1
ATOM 745 C C . GLU A 1 156 ? 33.026 22.297 48.353 1.00 36.43 1822 GLU A C 1
ATOM 746 O O . GLU A 1 156 ? 32.079 22.357 49.142 1.00 34.24 1822 GLU A O 1
ATOM 752 N N . SER A 1 157 ? 34.290 22.148 48.769 1.00 34.72 1823 SER A N 1
ATOM 753 C CA . SER A 1 157 ? 34.587 22.112 50.199 1.00 31.63 1823 SER A CA 1
ATOM 754 C C . SER A 1 157 ? 34.202 23.417 50.875 1.00 34.17 1823 SER A C 1
ATOM 755 O O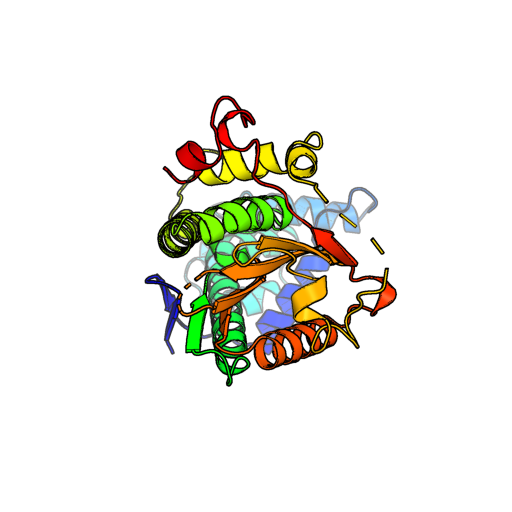 . SER A 1 157 ? 33.631 23.412 51.973 1.00 32.83 1823 SER A O 1
ATOM 758 N N . ILE A 1 158 ? 34.495 24.546 50.233 1.00 25.88 1824 ILE A N 1
ATOM 759 C CA . ILE A 1 158 ? 34.161 25.829 50.835 1.00 27.26 1824 ILE A CA 1
ATOM 760 C C . ILE A 1 158 ? 32.650 25.979 50.964 1.00 34.24 1824 ILE A C 1
ATOM 761 O O . ILE A 1 158 ? 32.140 26.471 51.982 1.00 31.57 1824 ILE A O 1
ATOM 766 N N . LYS A 1 159 ? 31.909 25.537 49.943 1.00 30.17 1825 LYS A N 1
ATOM 767 C CA . LYS A 1 159 ? 30.450 25.546 50.018 1.00 27.72 1825 LYS A CA 1
ATOM 768 C C . LYS A 1 159 ? 29.947 24.673 51.167 1.00 32.87 1825 LYS A C 1
ATOM 769 O O . LYS A 1 159 ? 29.022 25.059 51.889 1.00 27.37 1825 LYS A O 1
ATOM 775 N N . ASP A 1 160 ? 30.551 23.500 51.363 1.00 30.31 1826 ASP A N 1
ATOM 776 C CA . ASP A 1 160 ? 30.147 22.649 52.483 1.00 32.49 1826 ASP A CA 1
ATOM 777 C C . ASP A 1 160 ? 30.450 23.315 53.824 1.00 29.46 1826 ASP A C 1
ATOM 778 O O . ASP A 1 160 ? 29.655 23.219 54.767 1.00 31.06 1826 ASP A O 1
ATOM 783 N N . ILE A 1 161 ? 31.601 23.975 53.932 1.00 29.85 1827 ILE A N 1
ATOM 784 C CA . ILE A 1 161 ? 31.941 24.684 55.162 1.00 30.14 1827 ILE A CA 1
ATOM 785 C C . ILE A 1 161 ? 30.912 25.775 55.440 1.00 31.37 1827 ILE A C 1
ATOM 786 O O . ILE A 1 161 ? 30.370 25.880 56.548 1.00 30.22 1827 ILE A O 1
ATOM 791 N N . ASN A 1 162 ? 30.600 26.577 54.424 1.00 28.41 1828 ASN A N 1
ATOM 792 C CA . ASN A 1 162 ? 29.611 27.640 54.587 1.00 31.46 1828 ASN A CA 1
ATOM 793 C C . ASN A 1 162 ? 28.237 27.082 54.942 1.00 29.52 1828 ASN A C 1
ATOM 794 O O . ASN A 1 162 ? 27.522 27.663 55.766 1.00 30.40 1828 ASN A O 1
ATOM 799 N N . ALA A 1 163 ? 27.843 25.970 54.313 1.00 28.87 1829 ALA A N 1
ATOM 800 C CA . ALA A 1 163 ? 26.536 25.380 54.591 1.00 29.60 1829 ALA A CA 1
ATOM 801 C C . ALA A 1 163 ? 26.459 24.878 56.025 1.00 33.62 1829 ALA A C 1
ATOM 802 O O . ALA A 1 163 ? 25.434 25.050 56.703 1.00 29.01 1829 ALA A O 1
ATOM 804 N N . PHE A 1 164 ? 27.529 24.254 56.511 1.00 29.15 1830 PHE A N 1
ATOM 805 C CA . PHE A 1 164 ? 27.512 23.781 57.889 1.00 30.42 1830 PHE A CA 1
ATOM 806 C C . PHE A 1 164 ? 27.408 24.944 58.866 1.00 34.94 1830 PHE A C 1
ATOM 807 O O . PHE A 1 164 ? 26.705 24.853 59.884 1.00 32.01 1830 PHE A O 1
ATOM 815 N N . GLN A 1 165 ? 28.084 26.057 58.567 1.00 29.01 1831 GLN A N 1
ATOM 816 C CA . GLN A 1 165 ? 27.949 27.234 59.419 1.00 28.41 1831 GLN A CA 1
ATOM 817 C C . GLN A 1 165 ? 26.529 27.804 59.368 1.00 34.31 1831 GLN A C 1
ATOM 818 O O . GLN A 1 165 ? 25.972 28.188 60.408 1.00 30.62 1831 GLN A O 1
ATOM 824 N N . THR A 1 166 ? 25.929 27.878 58.179 1.00 26.00 1832 THR A N 1
ATOM 825 C CA . THR A 1 166 ? 24.540 28.340 58.100 1.00 25.29 1832 THR A CA 1
ATOM 826 C C . THR A 1 166 ? 23.621 27.437 58.911 1.00 32.59 1832 THR A C 1
ATOM 827 O O . THR A 1 166 ? 22.757 27.922 59.657 1.00 29.35 1832 THR A O 1
ATOM 831 N N . ALA A 1 167 ? 23.799 26.119 58.789 1.00 29.97 1833 ALA A N 1
ATOM 832 C CA . ALA A 1 167 ? 23.001 25.190 59.585 1.00 28.86 1833 ALA A CA 1
ATOM 833 C C . ALA A 1 167 ? 23.188 25.451 61.076 1.00 27.92 1833 ALA A C 1
ATOM 834 O O . ALA A 1 167 ? 22.217 25.457 61.843 1.00 30.32 1833 ALA A O 1
ATOM 836 N N . LYS A 1 168 ? 24.430 25.693 61.500 1.00 29.90 1834 LYS A N 1
ATOM 837 C CA . LYS A 1 168 ? 24.688 26.006 62.904 1.00 31.24 1834 LYS A CA 1
ATOM 838 C C . LYS A 1 168 ? 24.014 27.311 63.316 1.00 30.35 1834 LYS A C 1
ATOM 839 O O . LYS A 1 168 ? 23.466 27.418 64.423 1.00 31.48 1834 LYS A O 1
ATOM 845 N N . ASP A 1 169 ? 24.062 28.321 62.448 1.00 27.18 1835 ASP A N 1
ATOM 846 C CA . ASP A 1 169 ? 23.359 29.571 62.718 1.00 29.75 1835 ASP A CA 1
ATOM 847 C C . ASP A 1 169 ? 21.858 29.338 62.851 1.00 30.71 1835 ASP A C 1
ATOM 848 O O . ASP A 1 169 ? 21.195 29.955 63.698 1.00 31.09 1835 ASP A O 1
ATOM 853 N N . ALA A 1 170 ? 21.296 28.490 61.986 1.00 23.98 1836 ALA A N 1
ATOM 854 C CA . ALA A 1 170 ? 19.865 28.205 62.048 1.00 29.33 1836 ALA A CA 1
ATOM 855 C C . ALA A 1 170 ? 19.506 27.472 63.338 1.00 31.75 1836 ALA A C 1
ATOM 856 O O . ALA A 1 170 ? 18.482 27.768 63.963 1.00 28.33 1836 ALA A O 1
ATOM 858 N N . GLN A 1 171 ? 20.343 26.517 63.762 1.00 25.60 1837 GLN A N 1
ATOM 859 C CA . GLN A 1 171 ? 20.067 25.828 65.021 1.00 31.18 1837 GLN A CA 1
ATOM 860 C C . GLN A 1 171 ? 20.150 26.782 66.206 1.00 30.13 1837 GLN A C 1
ATOM 861 O O . GLN A 1 171 ? 19.340 26.706 67.136 1.00 32.15 1837 GLN A O 1
ATOM 867 N N . SER A 1 172 ? 21.123 27.689 66.187 1.00 27.11 1838 SER A N 1
ATOM 868 C CA . SER A 1 172 ? 21.213 28.692 67.240 1.00 35.30 1838 SER A CA 1
ATOM 869 C C . SER A 1 172 ? 19.984 29.603 67.246 1.00 37.97 1838 SER A C 1
ATOM 870 O O . SER A 1 172 ? 19.485 29.988 68.311 1.00 34.38 1838 SER A O 1
ATOM 873 N N . TRP A 1 173 ? 19.493 29.971 66.063 1.00 31.75 1839 TRP A N 1
ATOM 874 C CA . TRP A 1 173 ? 18.275 30.766 65.973 1.00 29.76 1839 TRP A CA 1
ATOM 875 C C . TRP A 1 173 ? 17.105 30.024 66.600 1.00 30.45 1839 TRP A C 1
ATOM 876 O O . TRP A 1 173 ? 16.317 30.603 67.362 1.00 31.71 1839 TRP A O 1
ATOM 887 N N . LYS A 1 174 ? 16.972 28.735 66.277 1.00 25.06 1840 LYS A N 1
ATOM 888 C CA . LYS A 1 174 ? 15.915 27.924 66.875 1.00 35.11 1840 LYS A CA 1
ATOM 889 C C . LYS A 1 174 ? 16.036 27.903 68.396 1.00 37.03 1840 LYS A C 1
ATOM 890 O O . LYS A 1 174 ? 15.045 28.085 69.112 1.00 31.62 1840 LYS A O 1
ATOM 896 N N . LYS A 1 175 ? 17.252 27.682 68.908 1.00 34.81 1841 LYS A N 1
ATOM 897 C CA . LYS A 1 175 ? 17.446 27.664 70.357 1.00 36.24 1841 LYS A CA 1
ATOM 898 C C . LYS A 1 175 ? 17.105 29.004 70.985 1.00 35.16 1841 LYS A C 1
ATOM 899 O O . LYS A 1 175 ? 16.597 29.050 72.111 1.00 40.21 1841 LYS A O 1
ATOM 905 N N . SER A 1 176 ? 17.341 30.102 70.268 1.00 34.46 1842 SER A N 1
ATOM 906 C CA . SER A 1 176 ? 17.046 31.416 70.823 1.00 32.80 1842 SER A CA 1
ATOM 907 C C . SER A 1 176 ? 15.549 31.696 70.917 1.00 36.78 1842 SER A C 1
ATOM 908 O O . SER A 1 176 ? 15.161 32.682 71.552 1.00 36.12 1842 SER A O 1
ATOM 911 N N . ALA A 1 177 ? 14.704 30.874 70.291 1.00 42.58 1843 ALA A N 1
ATOM 912 C CA . ALA A 1 177 ? 13.254 31.066 70.322 1.00 37.93 1843 ALA A CA 1
ATOM 913 C C . ALA A 1 177 ? 12.631 30.263 71.470 1.00 38.21 1843 ALA A C 1
ATOM 914 O O . ALA A 1 177 ? 11.743 29.444 71.286 1.00 41.68 1843 ALA A O 1
ATOM 916 N N . ASN A 1 178 ? 13.121 30.513 72.682 1.00 41.57 1844 ASN A N 1
ATOM 917 C CA . ASN A 1 178 ? 12.818 29.611 73.795 1.00 57.52 1844 ASN A CA 1
ATOM 918 C C . ASN A 1 178 ? 11.346 29.607 74.201 1.00 57.47 1844 ASN A C 1
ATOM 919 O O . ASN A 1 178 ? 10.911 28.657 74.860 1.00 61.19 1844 ASN A O 1
ATOM 924 N N . LYS A 1 179 ? 10.567 30.622 73.835 1.00 49.24 1845 LYS A N 1
ATOM 925 C CA . LYS A 1 179 ? 9.145 30.608 74.157 1.00 50.72 1845 LYS A CA 1
ATOM 926 C C . LYS A 1 179 ? 8.272 30.084 73.019 1.00 45.34 1845 LYS A C 1
ATOM 927 O O . LYS A 1 179 ? 7.052 29.969 73.196 1.00 45.99 1845 LYS A O 1
ATOM 933 N N . ALA A 1 180 ? 8.858 29.751 71.872 1.00 40.31 1846 ALA A N 1
ATOM 934 C CA . ALA A 1 180 ? 8.089 29.181 70.774 1.00 39.46 1846 ALA A CA 1
ATOM 935 C C . ALA A 1 180 ? 7.671 27.750 71.094 1.00 42.35 1846 ALA A C 1
ATOM 936 O O . ALA A 1 180 ? 8.395 27.003 71.754 1.00 45.91 1846 ALA A O 1
ATOM 938 N N . ASN A 1 181 ? 6.487 27.358 70.621 1.00 39.51 1847 ASN A N 1
ATOM 939 C CA . ASN A 1 181 ? 6.104 25.958 70.762 1.00 43.19 1847 ASN A CA 1
ATOM 940 C C . ASN A 1 181 ? 6.555 25.109 69.582 1.00 40.48 1847 ASN A C 1
ATOM 941 O O . ASN A 1 181 ? 6.503 23.878 69.666 1.00 38.33 1847 ASN A O 1
ATOM 946 N N . LYS A 1 182 ? 7.024 25.733 68.505 1.00 34.59 1848 LYS A N 1
ATOM 947 C CA . LYS A 1 182 ? 7.443 25.022 67.309 1.00 35.31 1848 LYS A CA 1
ATOM 948 C C . LYS A 1 182 ? 8.347 25.951 66.516 1.00 32.77 1848 LYS A C 1
ATOM 949 O O . LYS A 1 182 ? 8.110 27.160 66.472 1.00 32.69 1848 LYS A O 1
ATOM 955 N N . VAL A 1 183 ? 9.394 25.387 65.925 1.00 31.70 1849 VAL A N 1
ATOM 956 C CA . VAL A 1 183 ? 10.266 26.121 65.015 1.00 29.59 1849 VAL A CA 1
ATOM 957 C C . VAL A 1 183 ? 10.518 25.230 63.807 1.00 33.38 1849 VAL A C 1
ATOM 958 O O . VAL A 1 183 ? 10.827 24.043 63.960 1.00 32.65 1849 VAL A O 1
ATOM 962 N N . VAL A 1 184 ? 10.330 25.782 62.611 1.00 27.32 1850 VAL A N 1
ATOM 963 C CA . VAL A 1 184 ? 10.623 25.085 61.364 1.00 30.60 1850 VAL A CA 1
ATOM 964 C C . VAL A 1 184 ? 11.748 25.847 60.676 1.00 31.09 1850 VAL A C 1
ATOM 965 O O . VAL A 1 184 ? 11.578 27.016 60.319 1.00 30.27 1850 VAL A O 1
ATOM 969 N N . LEU A 1 185 ? 12.902 25.204 60.522 1.00 23.77 1851 LEU A N 1
ATOM 970 C CA . LEU A 1 185 ? 14.063 25.853 59.930 1.00 21.99 1851 LEU A CA 1
ATOM 971 C C . LEU A 1 185 ? 14.055 25.690 58.409 1.00 29.51 1851 LEU A C 1
ATOM 972 O O . LEU A 1 185 ? 13.949 24.569 57.898 1.00 28.99 1851 LEU A O 1
ATOM 977 N N . THR A 1 186 ? 14.187 26.812 57.689 1.00 24.26 1852 THR A N 1
ATOM 978 C CA . THR A 1 186 ? 14.337 26.800 56.226 1.00 24.36 1852 THR A CA 1
ATOM 979 C C . THR A 1 186 ? 15.237 27.968 55.827 1.00 25.27 1852 THR A C 1
ATOM 980 O O . THR A 1 186 ? 14.783 28.960 55.254 1.00 27.77 1852 THR A O 1
ATOM 984 N N . PRO A 1 187 ? 16.528 27.889 56.157 1.00 27.27 1853 PRO A N 1
ATOM 985 C CA . PRO A 1 187 ? 17.431 29.029 55.910 1.00 25.50 1853 PRO A CA 1
ATOM 986 C C . PRO A 1 187 ? 17.658 29.201 54.416 1.00 22.41 1853 PRO A C 1
ATOM 987 O O . PRO A 1 187 ? 18.146 28.285 53.748 1.00 25.08 1853 PRO A O 1
ATOM 991 N N . GLN A 1 188 ? 17.315 30.379 53.878 1.00 21.90 1854 GLN A N 1
ATOM 992 C CA . GLN A 1 188 ? 17.333 30.488 52.411 1.00 23.95 1854 GLN A CA 1
ATOM 993 C C . GLN A 1 188 ? 18.753 30.421 51.861 1.00 27.38 1854 GLN A C 1
ATOM 994 O O . GLN A 1 188 ? 18.949 29.993 50.715 1.00 26.29 1854 GLN A O 1
ATOM 1000 N N . ASN A 1 189 ? 19.759 30.811 52.654 1.00 26.54 1855 ASN A N 1
ATOM 1001 C CA . ASN A 1 189 ? 21.136 30.694 52.167 1.00 25.73 1855 ASN A CA 1
ATOM 1002 C C . ASN A 1 189 ? 21.532 29.251 51.912 1.00 28.52 1855 ASN A C 1
ATOM 1003 O O . ASN A 1 189 ? 22.420 28.990 51.088 1.00 33.04 1855 ASN A O 1
ATOM 1008 N N . LEU A 1 190 ? 20.887 28.308 52.585 1.00 25.78 1856 LEU A N 1
ATOM 1009 C CA . LEU A 1 190 ? 21.145 26.909 52.285 1.00 28.57 1856 LEU A CA 1
ATOM 1010 C C . LEU A 1 190 ? 20.571 26.528 50.927 1.00 38.16 1856 LEU A C 1
ATOM 1011 O O . LEU A 1 190 ? 21.270 25.962 50.086 1.00 39.72 1856 LEU A O 1
ATOM 1016 N N . TYR A 1 191 ? 19.296 26.820 50.692 1.00 32.74 1857 TYR A N 1
ATOM 1017 C CA . TYR A 1 191 ? 18.669 26.275 49.497 1.00 35.19 1857 TYR A CA 1
ATOM 1018 C C . TYR A 1 191 ? 18.748 27.199 48.290 1.00 40.37 1857 TYR A C 1
ATOM 1019 O O . TYR A 1 191 ? 18.442 26.750 47.180 1.00 44.76 1857 TYR A O 1
ATOM 1028 N N . LEU A 1 192 ? 19.162 28.457 48.459 1.00 30.97 1858 LEU A N 1
ATOM 1029 C CA . LEU A 1 192 ? 19.331 29.338 47.311 1.00 38.27 1858 LEU A CA 1
ATOM 1030 C C . LEU A 1 192 ? 20.698 29.217 46.655 1.00 50.56 1858 LEU A C 1
ATOM 1031 O O . LEU A 1 192 ? 20.921 29.856 45.625 1.00 56.59 1858 LEU A O 1
ATOM 1036 N N . LYS A 1 193 ? 21.614 28.435 47.221 1.00 55.12 1859 LYS A N 1
ATOM 1037 C CA . LYS A 1 193 ? 22.895 28.142 46.580 1.00 66.86 1859 LYS A CA 1
ATOM 1038 C C . LYS A 1 193 ? 23.622 29.419 46.164 1.00 69.78 1859 LYS A C 1
ATOM 1039 O O . LYS A 1 193 ? 24.103 29.546 45.036 1.00 81.62 1859 LYS A O 1
ATOM 1045 N N . GLY A 1 194 ? 23.683 30.384 47.076 1.00 59.69 1860 GLY A N 1
ATOM 1046 C CA . GLY A 1 194 ? 24.388 31.619 46.800 1.00 50.69 1860 GLY A CA 1
ATOM 1047 C C . GLY A 1 194 ? 23.697 32.578 45.853 1.00 51.15 1860 GLY A C 1
ATOM 1048 O O . GLY A 1 194 ? 24.229 33.667 45.608 1.00 51.17 1860 GLY A O 1
ATOM 1049 N N . LYS A 1 195 ? 22.536 32.218 45.305 1.00 47.25 1861 LYS A N 1
ATOM 1050 C CA . LYS A 1 195 ? 21.761 33.161 44.514 1.00 37.80 1861 LYS A CA 1
ATOM 1051 C C . LYS A 1 195 ? 21.297 34.322 45.399 1.00 36.95 1861 LYS A C 1
ATOM 1052 O O . LYS A 1 195 ? 21.280 34.211 46.627 1.00 38.09 1861 LYS A O 1
ATOM 1058 N N . PRO A 1 196 ? 20.951 35.458 44.796 1.00 34.89 1862 PRO A N 1
ATOM 1059 C CA . PRO A 1 196 ? 20.493 36.602 45.591 1.00 34.06 1862 PRO A CA 1
ATOM 1060 C C . PRO A 1 196 ? 19.250 36.280 46.416 1.00 35.15 1862 PRO A C 1
ATOM 1061 O O . PRO A 1 196 ? 18.451 35.396 46.097 1.00 32.64 1862 PRO A O 1
ATOM 1065 N N . SER A 1 197 ? 19.096 37.034 47.499 1.00 31.82 1863 SER A N 1
ATOM 1066 C CA . SER A 1 197 ? 17.988 36.831 48.417 1.00 28.57 1863 SER A CA 1
ATOM 1067 C C . SER A 1 197 ? 16.639 36.883 47.706 1.00 28.88 1863 SER A C 1
ATOM 1068 O O . SER A 1 197 ? 16.399 37.734 46.850 1.00 27.28 1863 SER A O 1
ATOM 1071 N N . GLU A 1 198 ? 15.738 35.992 48.085 1.00 25.36 1864 GLU A N 1
ATOM 1072 C CA . GLU A 1 198 ? 14.366 36.059 47.599 1.00 27.81 1864 GLU A CA 1
ATOM 1073 C C . GLU A 1 198 ? 13.396 36.260 48.759 1.00 23.49 1864 GLU A C 1
ATOM 1074 O O . GLU A 1 198 ? 12.285 35.751 48.754 1.00 23.84 1864 GLU A O 1
ATOM 1080 N N . ALA A 1 199 ? 13.810 37.042 49.753 1.00 23.02 1865 ALA A N 1
ATOM 1081 C CA . ALA A 1 199 ? 13.041 37.153 50.987 1.00 24.54 1865 ALA A CA 1
ATOM 1082 C C . ALA A 1 199 ? 11.679 37.806 50.760 1.00 24.97 1865 ALA A C 1
ATOM 1083 O O . ALA A 1 199 ? 10.709 37.449 51.433 1.00 21.33 1865 ALA A O 1
ATOM 1085 N N . LEU A 1 200 ? 11.576 38.769 49.835 1.00 27.42 1866 LEU A N 1
ATOM 1086 C CA . LEU A 1 200 ? 10.284 39.401 49.580 1.00 26.18 1866 LEU A CA 1
ATOM 1087 C C . LEU A 1 200 ? 9.252 38.402 49.054 1.00 26.22 1866 LEU A C 1
ATOM 1088 O O . LEU A 1 200 ? 8.188 38.258 49.675 1.00 22.46 1866 LEU A O 1
ATOM 1093 N N . PRO A 1 201 ? 9.501 37.688 47.950 1.00 23.73 1867 PRO A N 1
ATOM 1094 C CA . PRO A 1 201 ? 8.482 36.728 47.497 1.00 26.88 1867 PRO A CA 1
ATOM 1095 C C . PRO A 1 201 ? 8.311 35.562 48.450 1.00 27.86 1867 PRO A C 1
ATOM 1096 O O . PRO A 1 201 ? 7.201 35.029 48.548 1.00 22.53 1867 PRO A O 1
ATOM 1100 N N . GLU A 1 202 ? 9.377 35.132 49.135 1.00 22.94 1868 GLU A N 1
ATOM 1101 C CA . GLU A 1 202 ? 9.223 34.078 50.131 1.00 18.73 1868 GLU A CA 1
ATOM 1102 C C . GLU A 1 202 ? 8.238 34.505 51.211 1.00 19.41 1868 GLU A C 1
ATOM 1103 O O . GLU A 1 202 ? 7.341 33.744 51.583 1.00 23.86 1868 GLU A O 1
ATOM 1109 N N . SER A 1 203 ? 8.384 35.733 51.710 1.00 21.08 1869 SER A N 1
ATOM 1110 C CA . SER A 1 203 ? 7.497 36.230 52.762 1.00 25.15 1869 SER A CA 1
ATOM 1111 C C . SER A 1 203 ? 6.053 36.323 52.276 1.00 26.67 1869 SER A C 1
ATOM 1112 O O . SER A 1 203 ? 5.128 35.896 52.974 1.00 24.47 1869 SER A O 1
ATOM 1115 N N . VAL A 1 204 ? 5.843 36.883 51.083 1.00 23.34 1870 VAL A N 1
ATOM 1116 C CA . VAL A 1 204 ? 4.493 37.009 50.528 1.00 24.36 1870 VAL A CA 1
ATOM 1117 C C . VAL A 1 204 ? 3.871 35.639 50.306 1.00 25.89 1870 VAL A C 1
ATOM 1118 O O . VAL A 1 204 ? 2.701 35.414 50.642 1.00 23.00 1870 VAL A O 1
ATOM 1122 N N . LEU A 1 205 ? 4.639 34.698 49.740 1.00 23.24 1871 LEU A N 1
ATOM 1123 C CA . LEU A 1 205 ? 4.102 33.365 49.471 1.00 24.21 1871 LEU A CA 1
ATOM 1124 C C . LEU A 1 205 ? 3.798 32.617 50.767 1.00 28.39 1871 LEU A C 1
ATOM 1125 O O . LEU A 1 205 ? 2.776 31.927 50.873 1.00 26.87 1871 LEU A O 1
ATOM 1130 N N . MET A 1 206 ? 4.678 32.732 51.760 1.00 21.83 1872 MET A N 1
ATOM 1131 C CA . MET A 1 206 ? 4.446 32.076 53.045 1.00 22.74 1872 MET A CA 1
ATOM 1132 C C . MET A 1 206 ? 3.264 32.693 53.797 1.00 26.96 1872 MET A C 1
ATOM 1133 O O . MET A 1 206 ? 2.587 32.002 54.573 1.00 24.73 1872 MET A O 1
ATOM 1138 N N . GLY A 1 207 ? 3.013 33.987 53.603 1.00 25.57 1873 GLY A N 1
ATOM 1139 C CA . GLY A 1 207 ? 1.822 34.583 54.186 1.00 24.98 1873 GLY A CA 1
ATOM 1140 C C . GLY A 1 207 ? 0.560 33.889 53.710 1.00 30.33 1873 GLY A C 1
ATOM 1141 O O . GLY A 1 207 ? -0.335 33.592 54.504 1.00 29.73 1873 GLY A O 1
ATOM 1142 N N . TRP A 1 208 ? 0.483 33.587 52.411 1.00 24.64 1874 TRP A N 1
ATOM 1143 C CA . TRP A 1 208 ? -0.674 32.835 51.930 1.00 26.86 1874 TRP A CA 1
ATOM 1144 C C . TRP A 1 208 ? -0.650 31.396 52.435 1.00 31.04 1874 TRP A C 1
ATOM 1145 O O . TRP A 1 208 ? -1.694 30.847 52.826 1.00 30.78 1874 TRP A O 1
ATOM 1156 N N . ALA A 1 209 ? 0.528 30.764 52.414 1.00 24.98 1875 ALA A N 1
ATOM 1157 C CA . ALA A 1 209 ? 0.664 29.416 52.957 1.00 27.88 1875 ALA A CA 1
ATOM 1158 C C . ALA A 1 209 ? 0.155 29.348 54.388 1.00 31.38 1875 ALA A C 1
ATOM 1159 O O . ALA A 1 209 ? -0.569 28.418 54.761 1.00 30.24 1875 ALA A O 1
ATOM 1161 N N . LEU A 1 210 ? 0.528 30.329 55.210 1.00 28.46 1876 LEU A N 1
ATOM 1162 C CA . LEU A 1 210 ? 0.115 30.302 56.608 1.00 27.56 1876 LEU A CA 1
ATOM 1163 C C . LEU A 1 210 ? -1.392 30.455 56.737 1.00 30.28 1876 LEU A C 1
ATOM 1164 O O . LEU A 1 210 ? -2.014 29.799 57.580 1.00 34.75 1876 LEU A O 1
ATOM 1169 N N . GLN A 1 211 ? -1.999 31.307 55.908 1.00 25.97 1877 GLN A N 1
ATOM 1170 C CA . GLN A 1 211 ? -3.437 31.527 56.004 1.00 32.14 1877 GLN A CA 1
ATOM 1171 C C . GLN A 1 211 ? -4.256 30.376 55.432 1.00 36.54 1877 GLN A C 1
ATOM 1172 O O . GLN A 1 211 ? -5.464 30.304 55.685 1.00 39.52 1877 GLN A O 1
ATOM 1178 N N . SER A 1 212 ? -3.635 29.466 54.686 1.00 31.77 1878 SER A N 1
ATOM 1179 C CA . SER A 1 212 ? -4.351 28.374 54.042 1.00 33.25 1878 SER A CA 1
ATOM 1180 C C . SER A 1 212 ? -3.870 27.008 54.520 1.00 31.23 1878 SER A C 1
ATOM 1181 O O . SER A 1 212 ? -4.121 26.008 53.849 1.00 33.92 1878 SER A O 1
ATOM 1184 N N . SER A 1 213 ? -3.186 26.944 55.665 1.00 31.43 1879 SER A N 1
ATOM 1185 C CA . SER A 1 213 ? -2.730 25.671 56.237 1.00 33.73 1879 SER A CA 1
ATOM 1186 C C . SER A 1 213 ? -1.835 24.913 55.264 1.00 34.84 1879 SER A C 1
ATOM 1187 O O . SER A 1 213 ? -1.941 23.695 55.120 1.00 36.92 1879 SER A O 1
ATOM 1190 N N . GLN A 1 214 ? -0.934 25.639 54.596 1.00 33.83 1880 GLN A N 1
ATOM 1191 C CA . GLN A 1 214 ? 0.028 25.048 53.676 1.00 30.26 1880 GLN A CA 1
ATOM 1192 C C . GLN A 1 214 ? 1.461 25.403 54.040 1.00 31.97 1880 GLN A C 1
ATOM 1193 O O . GLN A 1 214 ? 2.361 25.186 53.218 1.00 28.65 1880 GLN A O 1
ATOM 1199 N N . ASP A 1 215 ? 1.689 25.934 55.253 1.00 27.92 1881 ASP A N 1
ATOM 1200 C CA . ASP A 1 215 ? 3.014 26.400 55.643 1.00 26.18 1881 ASP A CA 1
ATOM 1201 C C . ASP A 1 215 ? 4.012 25.256 55.764 1.00 31.04 1881 ASP A C 1
ATOM 1202 O O . ASP A 1 215 ? 5.180 25.419 55.405 1.00 27.12 1881 ASP A O 1
ATOM 1207 N N . ALA A 1 216 ? 3.590 24.104 56.288 1.00 25.53 1882 ALA A N 1
ATOM 1208 C CA . ALA A 1 216 ? 4.507 22.972 56.381 1.00 30.07 1882 ALA A CA 1
ATOM 1209 C C . ALA A 1 216 ? 4.904 22.473 54.997 1.00 32.44 1882 ALA A C 1
ATOM 1210 O O . ALA A 1 216 ? 6.081 22.188 54.744 1.00 29.05 1882 ALA A O 1
ATOM 1212 N N . LYS A 1 217 ? 3.936 22.372 54.088 1.00 27.26 1883 LYS A N 1
ATOM 1213 C CA . LYS A 1 217 ? 4.229 21.981 52.715 1.00 30.34 1883 LYS A CA 1
ATOM 1214 C C . LYS A 1 217 ? 5.195 22.961 52.051 1.00 25.17 1883 LYS A C 1
ATOM 1215 O O . LYS A 1 217 ? 6.187 22.554 51.438 1.00 26.58 1883 LYS A O 1
ATOM 1221 N N . LEU A 1 218 ? 4.922 24.260 52.159 1.00 25.74 1884 LEU A N 1
ATOM 1222 C CA . LEU A 1 218 ? 5.797 25.234 51.511 1.00 25.79 1884 LEU A CA 1
ATOM 1223 C C . LEU A 1 218 ? 7.198 25.233 52.125 1.00 23.70 1884 LEU A C 1
ATOM 1224 O O . LEU A 1 218 ? 8.189 25.390 51.404 1.00 23.14 1884 LEU A O 1
ATOM 1229 N N . SER A 1 219 ? 7.301 25.074 53.454 1.00 22.76 1885 SER A N 1
ATOM 1230 C CA . SER A 1 219 ? 8.613 24.953 54.092 1.00 27.17 1885 SER A CA 1
ATOM 1231 C C . SER A 1 219 ? 9.423 23.811 53.498 1.00 23.82 1885 SER A C 1
ATOM 1232 O O . SER A 1 219 ? 10.627 23.958 53.250 1.00 25.33 1885 SER A O 1
ATOM 1235 N N . LYS A 1 220 ? 8.788 22.654 53.290 1.00 25.96 1886 LYS A N 1
ATOM 1236 C CA . LYS A 1 220 ? 9.493 21.518 52.694 1.00 31.20 1886 LYS A CA 1
ATOM 1237 C C . LYS A 1 220 ? 9.868 21.793 51.245 1.00 26.48 1886 LYS A C 1
ATOM 1238 O O . LYS A 1 220 ? 10.959 21.423 50.796 1.00 25.16 1886 LYS A O 1
ATOM 1244 N N . MET A 1 221 ? 8.948 22.390 50.485 1.00 25.24 1887 MET A N 1
ATOM 1245 C CA . MET A 1 221 ? 9.247 22.709 49.095 0.53 26.33 1887 MET A CA 1
ATOM 1246 C C . MET A 1 221 ? 10.401 23.687 48.991 1.00 25.17 1887 MET A C 1
ATOM 1247 O O . MET A 1 221 ? 11.287 23.521 48.141 1.00 25.35 1887 MET A O 1
ATOM 1252 N N . LEU A 1 222 ? 10.419 24.723 49.837 1.00 20.42 1888 LEU A N 1
ATOM 1253 C CA . LEU A 1 222 ? 11.521 25.681 49.814 1.00 22.28 1888 LEU A CA 1
ATOM 1254 C C . LEU A 1 222 ? 12.846 24.990 50.117 1.00 25.34 1888 LEU A C 1
ATOM 1255 O O . LEU A 1 222 ? 13.823 25.138 49.379 1.00 24.35 1888 LEU A O 1
ATOM 1260 N N . MET A 1 223 ? 12.896 24.240 51.216 1.00 24.19 1889 MET A N 1
ATOM 1261 C CA . MET A 1 223 ? 14.126 23.546 51.574 1.00 24.19 1889 MET A CA 1
ATOM 1262 C C . MET A 1 223 ? 14.516 22.524 50.506 1.00 26.18 1889 MET A C 1
ATOM 1263 O O . MET A 1 223 ? 15.706 22.310 50.252 1.00 28.37 1889 MET A O 1
ATOM 1268 N N . GLY A 1 224 ? 13.536 21.913 49.836 1.00 23.10 1890 GLY A N 1
ATOM 1269 C CA . GLY A 1 224 ? 13.860 20.955 48.786 1.00 24.74 1890 GLY A CA 1
ATOM 1270 C C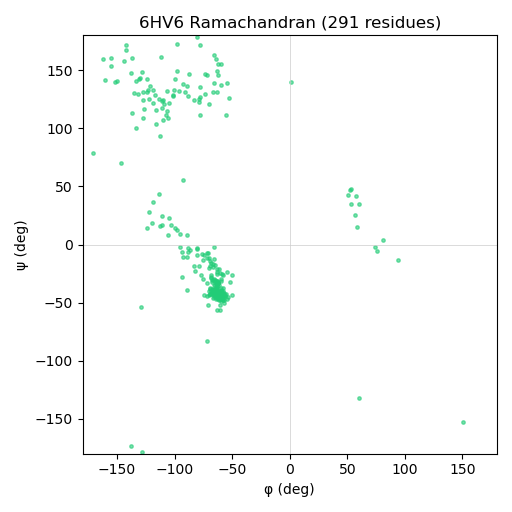 . GLY A 1 224 ? 14.614 21.553 47.612 1.00 25.88 1890 GLY A C 1
ATOM 1271 O O . GLY A 1 224 ? 15.287 20.821 46.874 1.00 26.29 1890 GLY A O 1
ATOM 1272 N N . ILE A 1 225 ? 14.538 22.873 47.425 1.00 23.71 1891 ILE A N 1
ATOM 1273 C CA . ILE A 1 225 ? 15.355 23.517 46.393 1.00 22.55 1891 ILE A CA 1
ATOM 1274 C C . ILE A 1 225 ? 16.840 23.245 46.620 1.00 28.58 1891 ILE A C 1
ATOM 1275 O O . ILE A 1 225 ? 17.633 23.247 45.663 1.00 27.77 1891 ILE A O 1
ATOM 1280 N N . TYR A 1 226 ? 17.240 22.984 47.876 1.00 29.19 1892 TYR A N 1
ATOM 1281 C CA . TYR A 1 226 ? 18.613 22.570 48.160 1.00 30.90 1892 TYR A CA 1
ATOM 1282 C C . TYR A 1 226 ? 19.036 21.393 47.290 1.00 28.59 1892 TYR A C 1
ATOM 1283 O O . TYR A 1 226 ? 20.204 21.290 46.906 1.00 26.86 1892 TYR A O 1
ATOM 1292 N N . SER A 1 227 ? 18.099 20.518 46.946 1.00 29.30 1893 SER A N 1
ATOM 1293 C CA . SER A 1 227 ? 18.378 19.355 46.113 1.00 28.51 1893 SER A CA 1
ATOM 1294 C C . SER A 1 227 ? 18.447 19.658 44.620 1.00 32.16 1893 SER A C 1
ATOM 1295 O O . SER A 1 227 ? 18.726 18.734 43.843 1.00 30.48 1893 SER A O 1
ATOM 1298 N N . SER A 1 228 ? 18.182 20.888 44.182 1.00 25.75 1894 SER A N 1
ATOM 1299 C CA . SER A 1 228 ? 18.150 21.140 42.743 1.00 24.65 1894 SER A CA 1
ATOM 1300 C C . SER A 1 228 ? 19.530 20.957 42.131 1.00 27.81 1894 SER A C 1
ATOM 1301 O O . SER A 1 228 ? 20.545 21.347 42.712 1.00 33.17 1894 SER A O 1
ATOM 1304 N N . ASN A 1 229 ? 19.573 20.344 40.953 1.00 27.12 1895 ASN A N 1
ATOM 1305 C CA . ASN A 1 229 ? 20.811 20.319 40.188 1.00 31.08 1895 ASN A CA 1
ATOM 1306 C C . ASN A 1 229 ? 20.820 21.401 39.121 1.00 28.39 1895 ASN A C 1
ATOM 1307 O O . ASN A 1 229 ? 21.673 21.379 38.232 1.00 29.52 1895 ASN A O 1
ATOM 1312 N N . ASP A 1 230 ? 19.884 22.344 39.191 1.00 27.80 1896 ASP A N 1
ATOM 1313 C CA . ASP A 1 230 ? 19.780 23.402 38.193 1.00 30.67 1896 ASP A CA 1
ATOM 1314 C C . ASP A 1 230 ? 18.761 24.402 38.706 1.00 29.52 1896 ASP A C 1
ATOM 1315 O O . ASP A 1 230 ? 17.603 24.378 38.287 1.00 26.74 1896 ASP A O 1
ATOM 1320 N N . ILE A 1 231 ? 19.169 25.263 39.641 1.00 25.04 1897 ILE A N 1
ATOM 1321 C CA . ILE A 1 231 ? 18.174 26.027 40.389 1.00 26.31 1897 ILE A CA 1
ATOM 1322 C C . ILE A 1 231 ? 17.416 26.984 39.478 1.00 30.73 1897 ILE A C 1
ATOM 1323 O O . ILE A 1 231 ? 16.229 27.256 39.708 1.00 27.21 1897 ILE A O 1
ATOM 1328 N N . THR A 1 232 ? 18.058 27.486 38.417 1.00 29.61 1898 THR A N 1
ATOM 1329 C CA . THR A 1 232 ? 17.362 28.398 37.523 1.00 30.12 1898 THR A CA 1
ATOM 1330 C C . THR A 1 232 ? 16.280 27.700 36.704 1.00 35.68 1898 THR A C 1
ATOM 1331 O O . THR A 1 232 ? 15.474 28.390 36.070 1.00 40.61 1898 THR A O 1
ATOM 1335 N N . SER A 1 233 ? 16.237 26.364 36.706 1.00 30.86 1899 SER A N 1
ATOM 1336 C CA . SER A 1 233 ? 15.146 25.605 36.098 1.00 28.40 1899 SER A CA 1
ATOM 1337 C C . SER A 1 233 ? 14.202 24.999 37.132 1.00 27.67 1899 SER A C 1
ATOM 1338 O O . SER A 1 233 ? 13.346 24.186 36.770 1.00 31.81 1899 SER A O 1
ATOM 1341 N N . ASN A 1 234 ? 14.362 25.349 38.403 1.00 27.60 1900 ASN A N 1
ATOM 1342 C CA . ASN A 1 234 ? 13.456 24.894 39.464 1.00 26.80 1900 ASN A CA 1
ATOM 1343 C C . ASN A 1 234 ? 12.192 25.736 39.419 1.00 27.66 1900 ASN A C 1
ATOM 1344 O O . ASN A 1 234 ? 12.278 26.966 39.464 1.00 25.47 1900 ASN A O 1
ATOM 1349 N N . PRO A 1 235 ? 11.000 25.133 39.324 1.00 27.32 1901 PRO A N 1
ATOM 1350 C CA . PRO A 1 235 ? 9.799 25.956 39.123 1.00 30.47 1901 PRO A CA 1
ATOM 1351 C C . PRO A 1 235 ? 9.463 26.841 40.315 1.00 26.47 1901 PRO A C 1
ATOM 1352 O O . PRO A 1 235 ? 8.941 27.943 40.115 1.00 30.97 1901 PRO A O 1
ATOM 1356 N N . LEU A 1 236 ? 9.783 26.430 41.540 1.00 23.02 1902 LEU A N 1
ATOM 1357 C CA . LEU A 1 236 ? 9.478 27.282 42.685 1.00 24.64 1902 LEU A CA 1
ATOM 1358 C C . LEU A 1 236 ? 10.396 28.492 42.726 1.00 25.61 1902 LEU A C 1
ATOM 1359 O O . LEU A 1 236 ? 9.942 29.613 42.972 1.00 26.62 1902 LEU A O 1
ATOM 1364 N N . TYR A 1 237 ? 11.694 28.281 42.493 1.00 28.06 1903 TYR A N 1
ATOM 1365 C CA . TYR A 1 237 ? 12.634 29.396 42.415 1.00 28.88 1903 TYR A CA 1
ATOM 1366 C C . TYR A 1 237 ? 12.261 30.368 41.301 1.00 30.21 1903 TYR A C 1
ATOM 1367 O O . TYR A 1 237 ? 12.297 31.589 41.498 1.00 31.05 1903 TYR A O 1
ATOM 1376 N N . LYS A 1 238 ? 11.905 29.849 40.122 1.00 29.78 1904 LYS A N 1
ATOM 1377 C CA . LYS A 1 238 ? 11.487 30.726 39.027 1.00 26.21 1904 LYS A CA 1
ATOM 1378 C C . LYS A 1 238 ? 10.260 31.548 39.416 1.00 27.13 1904 LYS A C 1
ATOM 1379 O O . LYS A 1 238 ? 10.173 32.736 39.086 1.00 35.09 1904 LYS A O 1
ATOM 1385 N N . SER A 1 239 ? 9.304 30.940 40.126 1.00 27.13 1905 SER A N 1
ATOM 1386 C CA . SER A 1 239 ? 8.111 31.683 40.535 1.00 30.88 1905 SER A CA 1
ATOM 1387 C C . SER A 1 239 ? 8.457 32.756 41.560 1.00 28.46 1905 SER A C 1
ATOM 1388 O O . SER A 1 239 ? 7.880 33.852 41.542 1.00 32.76 1905 SER A O 1
ATOM 1391 N N . LEU A 1 240 ? 9.381 32.450 42.475 1.00 31.36 1906 LEU A N 1
ATOM 1392 C CA . LEU A 1 240 ? 9.830 33.446 43.445 1.00 28.13 1906 LEU A CA 1
ATOM 1393 C C . LEU A 1 240 ? 10.446 34.646 42.739 1.00 34.02 1906 LEU A C 1
ATOM 1394 O O . LEU A 1 240 ? 10.135 35.800 43.065 1.00 33.80 1906 LEU A O 1
ATOM 1399 N N . LYS A 1 241 ? 11.318 34.395 41.755 1.00 29.75 1907 LYS A N 1
ATOM 1400 C CA . LYS A 1 241 ? 11.912 35.504 41.013 1.00 33.67 1907 LYS A CA 1
ATOM 1401 C C . LYS A 1 241 ? 10.843 36.334 40.325 1.00 36.62 1907 LYS A C 1
ATOM 1402 O O . LYS A 1 241 ? 10.946 37.562 40.263 1.00 41.16 1907 LYS A O 1
ATOM 1408 N N . GLU A 1 242 ? 9.798 35.685 39.820 1.00 35.13 1908 GLU A N 1
ATOM 1409 C CA . GLU A 1 242 ? 8.757 36.419 39.117 1.00 36.43 1908 GLU A CA 1
ATOM 1410 C C . GLU A 1 242 ? 7.873 37.187 40.088 1.00 36.97 1908 GLU A C 1
ATOM 1411 O O . GLU A 1 242 ? 7.514 38.342 39.829 1.00 40.07 1908 GLU A O 1
ATOM 1417 N N . LEU A 1 243 ? 7.496 36.555 41.202 1.00 32.59 1909 LEU A N 1
ATOM 1418 C CA . LEU A 1 243 ? 6.738 37.259 42.232 1.00 33.99 1909 LEU A CA 1
ATOM 1419 C C . LEU A 1 243 ? 7.528 38.448 42.769 1.00 35.59 1909 LEU A C 1
ATOM 1420 O O . LEU A 1 243 ? 6.946 39.486 43.123 1.00 37.44 1909 LEU A O 1
ATOM 1425 N N . HIS A 1 244 ? 8.859 38.327 42.791 1.00 32.08 1910 HIS A N 1
ATOM 1426 C CA . HIS A 1 244 ? 9.717 39.410 43.273 1.00 31.51 1910 HIS A CA 1
ATOM 1427 C C . HIS A 1 244 ? 9.573 40.673 42.426 1.00 39.49 1910 HIS A C 1
ATOM 1428 O O . HIS A 1 244 ? 9.656 41.793 42.948 1.00 43.02 1910 HIS A O 1
ATOM 1435 N N . ALA A 1 245 ? 9.364 40.524 41.123 1.00 47.25 1911 ALA A N 1
ATOM 1436 C CA . ALA A 1 245 ? 9.582 41.634 40.204 1.00 59.20 1911 ALA A CA 1
ATOM 1437 C C . ALA A 1 245 ? 8.289 42.365 39.857 1.00 68.71 1911 ALA A C 1
ATOM 1438 O O . ALA A 1 245 ? 7.188 41.963 40.238 1.00 70.65 1911 ALA A O 1
ATOM 1440 N N . ASN A 1 246 ? 8.457 43.482 39.135 1.00 77.96 1912 ASN A N 1
ATOM 1441 C CA . ASN A 1 246 ? 7.368 44.221 38.484 1.00 80.56 1912 ASN A CA 1
ATOM 1442 C C . ASN A 1 246 ? 6.280 44.658 39.460 1.00 72.39 1912 ASN A C 1
ATOM 1443 O O . ASN A 1 246 ? 5.126 44.848 39.070 1.00 74.55 1912 ASN A O 1
ATOM 1448 N N . GLY A 1 247 ? 6.624 44.819 40.732 1.00 65.46 1913 GLY A N 1
ATOM 1449 C CA . GLY A 1 247 ? 5.599 45.084 41.720 1.00 60.43 1913 GLY A CA 1
ATOM 1450 C C . GLY A 1 247 ? 4.532 44.017 41.811 1.00 65.30 1913 GLY A C 1
ATOM 1451 O O . GLY A 1 247 ? 3.469 44.274 42.385 1.00 68.72 1913 GLY A O 1
ATOM 1452 N N . ASN A 1 248 ? 4.773 42.828 41.233 1.00 56.78 1914 ASN A N 1
ATOM 1453 C CA . ASN A 1 248 ? 3.874 41.696 41.444 1.00 47.34 1914 ASN A CA 1
ATOM 1454 C C . ASN A 1 248 ? 3.611 41.489 42.923 1.00 47.02 1914 ASN A C 1
ATOM 1455 O O . ASN A 1 248 ? 2.468 41.264 43.334 1.00 47.20 1914 ASN A O 1
ATOM 1460 N N . ALA A 1 249 ? 4.662 41.572 43.742 1.00 45.27 1915 ALA A N 1
ATOM 1461 C CA . ALA A 1 249 ? 4.494 41.421 45.181 1.00 41.18 1915 ALA A CA 1
ATOM 1462 C C . ALA A 1 249 ? 3.602 42.509 45.752 1.00 38.98 1915 ALA A C 1
ATOM 1463 O O . ALA A 1 249 ? 2.854 42.260 46.707 1.00 44.00 1915 ALA A O 1
ATOM 1465 N N . SER A 1 250 ? 3.654 43.714 45.180 1.00 40.07 1916 SER A N 1
ATOM 1466 C CA . SER A 1 250 ? 2.877 44.822 45.710 1.00 48.87 1916 SER A CA 1
ATOM 1467 C C . SER A 1 250 ? 1.377 44.608 45.550 1.00 51.92 1916 SER A C 1
ATOM 1468 O O . SER A 1 250 ? 0.591 45.303 46.210 1.00 48.24 1916 SER A O 1
ATOM 1471 N N . LYS A 1 251 ? 0.965 43.672 44.690 1.00 49.97 1917 LYS A N 1
ATOM 1472 C CA . LYS A 1 251 ? -0.454 43.394 44.519 1.00 50.32 1917 LYS A CA 1
ATOM 1473 C C . LYS A 1 251 ? -1.080 42.832 45.785 1.00 48.33 1917 LYS A C 1
ATOM 1474 O O . LYS A 1 251 ? -2.306 42.868 45.921 1.00 47.09 1917 LYS A O 1
ATOM 1480 N N . PHE A 1 252 ? -0.270 42.332 46.720 1.00 40.90 1918 PHE A N 1
ATOM 1481 C CA . PHE A 1 252 ? -0.787 41.789 47.966 1.00 36.47 1918 PHE A CA 1
ATOM 1482 C C . PHE A 1 252 ? -0.780 42.807 49.099 1.00 38.71 1918 PHE A C 1
ATOM 1483 O O . PHE A 1 252 ? -1.084 42.450 50.238 1.00 41.71 1918 PHE A O 1
ATOM 1491 N N . ASN A 1 253 ? -0.504 44.073 48.793 1.00 40.15 1919 ASN A N 1
ATOM 1492 C CA . ASN A 1 253 ? -0.568 45.137 49.786 1.00 45.82 1919 ASN A CA 1
ATOM 1493 C C . ASN A 1 253 ? -2.014 45.473 50.121 1.00 54.11 1919 ASN A C 1
ATOM 1494 O O . ASN A 1 253 ? -2.825 45.718 49.225 1.00 59.52 1919 ASN A O 1
ATOM 1499 N N . ALA A 1 254 ? -2.335 45.498 51.410 1.00 51.58 1920 ALA A N 1
ATOM 1500 C CA . ALA A 1 254 ? -3.653 45.958 51.837 1.00 54.29 1920 ALA A CA 1
ATOM 1501 C C . ALA A 1 254 ? -3.764 47.465 51.652 1.00 55.98 1920 ALA A C 1
ATOM 1502 O O . ALA A 1 254 ? -4.815 47.976 51.258 1.00 71.28 1920 ALA A O 1
ATOM 1504 N N . ASN A 1 261 ? 2.314 53.854 63.196 1.00 77.37 1927 ASN A N 1
ATOM 1505 C CA . ASN A 1 261 ? 2.074 54.020 64.628 1.00 82.23 1927 ASN A CA 1
ATOM 1506 C C . ASN A 1 261 ? 2.419 52.741 65.389 1.00 75.92 1927 ASN A C 1
ATOM 1507 O O . ASN A 1 261 ? 2.371 52.698 66.620 1.00 73.11 1927 ASN A O 1
ATOM 1512 N N . ILE A 1 262 ? 2.751 51.693 64.643 1.00 70.72 1928 ILE A N 1
ATOM 1513 C CA . ILE A 1 262 ? 3.235 50.437 65.203 1.00 63.36 1928 ILE A CA 1
ATOM 1514 C C . ILE A 1 262 ? 4.712 50.331 64.856 1.00 60.30 1928 ILE A C 1
ATOM 1515 O O . ILE A 1 262 ? 5.084 50.365 63.678 1.00 59.61 1928 ILE A O 1
ATOM 1520 N N . ASN A 1 263 ? 5.554 50.223 65.877 1.00 61.88 1929 ASN A N 1
ATOM 1521 C CA . ASN A 1 263 ? 6.995 50.126 65.702 1.00 57.54 1929 ASN A CA 1
ATOM 1522 C C . ASN A 1 263 ? 7.511 48.921 66.479 1.00 54.98 1929 ASN A C 1
ATOM 1523 O O . ASN A 1 263 ? 6.747 48.195 67.124 1.00 52.36 1929 ASN A O 1
ATOM 1528 N N . VAL A 1 264 ? 8.830 48.725 66.431 1.00 50.47 1930 VAL A N 1
ATOM 1529 C CA . VAL A 1 264 ? 9.429 47.560 67.075 1.00 52.17 1930 VAL A CA 1
ATOM 1530 C C . VAL A 1 264 ? 9.210 47.606 68.584 1.00 55.26 1930 VAL A C 1
ATOM 1531 O O . VAL A 1 264 ? 8.993 46.572 69.226 1.00 52.69 1930 VAL A O 1
ATOM 1535 N N . SER A 1 265 ? 9.252 48.804 69.174 1.00 48.40 1931 SER A N 1
ATOM 1536 C CA . SER A 1 265 ? 9.186 48.901 70.627 1.00 57.58 1931 SER A CA 1
ATOM 1537 C C . SER A 1 265 ? 7.802 48.544 71.156 1.00 60.88 1931 SER A C 1
ATOM 1538 O O . SER A 1 265 ? 7.689 47.883 72.192 1.00 62.31 1931 SER A O 1
ATOM 1541 N N . ASN A 1 266 ? 6.736 48.965 70.470 1.00 50.19 1932 ASN A N 1
ATOM 1542 C CA . ASN A 1 266 ? 5.381 48.756 70.973 1.00 52.86 1932 ASN A CA 1
ATOM 1543 C C . ASN A 1 266 ? 4.682 47.560 70.326 1.00 53.90 1932 ASN A C 1
ATOM 1544 O O . ASN A 1 266 ? 3.463 47.419 70.464 1.00 47.93 1932 ASN A O 1
ATOM 1549 N N . LEU A 1 267 ? 5.423 46.693 69.632 1.00 44.26 1933 LEU A N 1
ATOM 1550 C CA . LEU A 1 267 ? 4.775 45.601 68.910 1.00 40.12 1933 LEU A CA 1
ATOM 1551 C C . LEU A 1 267 ? 4.053 44.657 69.864 1.00 42.14 1933 LEU A C 1
ATOM 1552 O O . LEU A 1 267 ? 2.984 44.132 69.535 1.00 42.45 1933 LEU A O 1
ATOM 1557 N N . ALA A 1 268 ? 4.613 44.436 71.058 1.00 45.07 1934 ALA A N 1
ATOM 1558 C CA . ALA A 1 268 ? 4.065 43.422 71.954 1.00 43.51 1934 ALA A CA 1
ATOM 1559 C C . ALA A 1 268 ? 2.701 43.805 72.510 1.00 46.48 1934 ALA A C 1
ATOM 1560 O O . ALA A 1 268 ? 1.973 42.928 72.990 1.00 51.17 1934 ALA A O 1
ATOM 1562 N N . THR A 1 269 ? 2.340 45.087 72.449 1.00 48.02 1935 THR A N 1
ATOM 1563 C CA . THR A 1 269 ? 1.076 45.592 72.969 1.00 57.50 1935 THR A CA 1
ATOM 1564 C C . THR A 1 269 ? 0.138 46.048 71.856 1.00 58.52 1935 THR A C 1
ATOM 1565 O O . THR A 1 269 ? -0.819 46.779 72.119 1.00 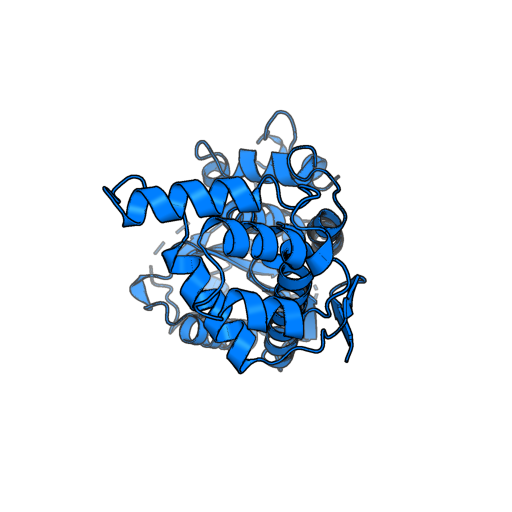59.99 1935 THR A O 1
ATOM 1569 N N . SER A 1 270 ? 0.393 45.634 70.613 1.00 48.41 1936 SER A N 1
ATOM 1570 C CA . SER A 1 270 ? -0.382 46.101 69.471 1.00 56.15 1936 SER A CA 1
ATOM 1571 C C . SER A 1 270 ? -1.035 44.950 68.715 1.00 47.33 1936 SER A C 1
ATOM 1572 O O . SER A 1 270 ? -1.274 45.064 67.513 1.00 58.74 1936 SER A O 1
ATOM 1575 N N . GLU A 1 271 ? -1.327 43.838 69.400 1.00 49.63 1937 GLU A N 1
ATOM 1576 C CA . GLU A 1 271 ? -1.780 42.632 68.704 1.00 46.63 1937 GLU A CA 1
ATOM 1577 C C . GLU A 1 271 ? -3.068 42.880 67.935 1.00 52.91 1937 GLU A C 1
ATOM 1578 O O . GLU A 1 271 ? -3.146 42.634 66.725 1.00 49.42 1937 GLU A O 1
ATOM 1584 N N . THR A 1 272 ? -4.108 43.339 68.633 1.00 55.54 1938 THR A N 1
ATOM 1585 C CA . THR A 1 272 ? -5.405 43.509 67.991 1.00 58.97 1938 THR A CA 1
ATOM 1586 C C . THR A 1 272 ? -5.395 44.650 66.982 1.00 63.94 1938 THR A C 1
ATOM 1587 O O . THR A 1 272 ? -6.307 44.735 66.155 1.00 74.28 1938 THR A O 1
ATOM 1591 N N . LYS A 1 273 ? -4.375 45.508 67.015 1.00 59.05 1939 LYS A N 1
ATOM 1592 C CA . LYS A 1 273 ? -4.225 46.554 66.013 1.00 58.88 1939 LYS A CA 1
ATOM 1593 C C . LYS A 1 273 ? -3.424 46.071 64.814 1.00 60.03 1939 LYS A C 1
ATOM 1594 O O . LYS A 1 273 ? -3.748 46.402 63.670 1.00 66.97 1939 LYS A O 1
ATOM 1600 N N . LEU A 1 274 ? -2.384 45.279 65.064 1.00 49.81 1940 LEU A N 1
ATOM 1601 C CA . LEU A 1 274 ? -1.563 44.746 63.989 1.00 50.58 1940 LEU A CA 1
ATOM 1602 C C . LEU A 1 274 ? -2.330 43.719 63.163 1.00 52.89 1940 LEU A C 1
ATOM 1603 O O . LEU A 1 274 ? -2.241 43.703 61.929 1.00 51.05 1940 LEU A O 1
ATOM 1608 N N . PHE A 1 275 ? -3.079 42.844 63.831 1.00 50.89 1941 PHE A N 1
ATOM 1609 C CA . PHE A 1 275 ? -3.856 41.796 63.181 1.00 50.54 1941 PHE A CA 1
ATOM 1610 C C . PHE A 1 275 ? -5.332 42.112 63.373 1.00 55.90 1941 PHE A C 1
ATOM 1611 O O . PHE A 1 275 ? -5.928 41.730 64.390 1.00 56.95 1941 PHE A O 1
ATOM 1619 N N . PRO A 1 276 ? -5.965 42.807 62.428 1.00 56.03 1942 PRO A N 1
ATOM 1620 C CA . PRO A 1 276 ? -7.396 43.109 62.582 1.00 65.03 1942 PRO A CA 1
ATOM 1621 C C . PRO A 1 276 ? -8.271 41.869 62.609 1.00 66.59 1942 PRO A C 1
ATOM 1622 O O . PRO A 1 276 ? -9.288 41.850 63.314 1.00 68.48 1942 PRO A O 1
ATOM 1626 N N . THR A 1 277 ? -7.907 40.831 61.863 1.00 59.40 1943 THR A N 1
ATOM 1627 C CA . THR A 1 277 ? -8.683 39.602 61.797 1.00 59.89 1943 THR A CA 1
ATOM 1628 C C . THR A 1 277 ? -7.917 38.452 62.446 1.00 59.74 1943 THR A C 1
ATOM 1629 O O . THR A 1 277 ? -6.696 38.510 62.631 1.00 54.86 1943 THR A O 1
ATOM 1633 N N . GLU A 1 278 ? -8.655 37.397 62.798 1.00 61.21 1944 GLU A N 1
ATOM 1634 C CA . GLU A 1 278 ? -8.054 36.218 63.419 1.00 63.91 1944 GLU A CA 1
ATOM 1635 C C . GLU A 1 278 ? -7.109 35.459 62.494 1.00 59.65 1944 GLU A C 1
ATOM 1636 O O . GLU A 1 278 ? -6.400 34.565 62.970 1.00 59.04 1944 GLU A O 1
ATOM 1642 N N . ILE A 1 279 ? -7.106 35.755 61.197 1.00 56.20 1945 ILE A N 1
ATOM 1643 C CA . ILE A 1 279 ? -6.163 35.167 60.245 1.00 53.58 1945 ILE A CA 1
ATOM 1644 C C . ILE A 1 279 ? -5.636 36.321 59.402 1.00 47.52 1945 ILE A C 1
ATOM 1645 O O . ILE A 1 279 ? -6.317 36.787 58.482 1.00 54.37 1945 ILE A O 1
ATOM 1650 N N . SER A 1 280 ? -4.434 36.802 59.714 1.00 46.22 1946 SER A N 1
ATOM 1651 C CA . SER A 1 280 ? -3.897 37.914 58.949 1.00 46.63 1946 SER A CA 1
ATOM 1652 C C . SER A 1 280 ? -2.380 37.902 59.026 1.00 42.14 1946 SER A C 1
ATOM 1653 O O . SER A 1 280 ? -1.776 37.275 59.902 1.00 37.30 1946 SER A O 1
ATOM 1656 N N . SER A 1 281 ? -1.772 38.597 58.076 1.00 34.62 1947 SER A N 1
ATOM 1657 C CA . SER A 1 281 ? -0.328 38.594 57.930 1.00 39.19 1947 SER A CA 1
ATOM 1658 C C . SER A 1 281 ? 0.139 40.010 57.650 1.00 36.05 1947 SER A C 1
ATOM 1659 O O . SER A 1 281 ? -0.564 40.806 57.018 1.00 36.76 1947 SER A O 1
ATOM 1662 N N . VAL A 1 282 ? 1.334 40.310 58.141 1.00 30.44 1948 VAL A N 1
ATOM 1663 C CA . VAL A 1 282 ? 1.941 41.620 58.018 1.00 30.52 1948 VAL A CA 1
ATOM 1664 C C . VAL A 1 282 ? 3.328 41.421 57.421 1.00 32.04 1948 VAL A C 1
ATOM 1665 O O . VAL A 1 282 ? 4.137 40.655 57.959 1.00 34.21 1948 VAL A O 1
ATOM 1669 N N . ARG A 1 283 ? 3.596 42.088 56.308 1.00 31.30 1949 ARG A N 1
ATOM 1670 C CA . ARG A 1 283 ? 4.927 42.070 55.732 1.00 26.79 1949 ARG A CA 1
ATOM 1671 C C . ARG A 1 283 ? 5.822 43.021 56.523 1.00 26.92 1949 ARG A C 1
ATOM 1672 O O . ARG A 1 283 ? 5.415 44.142 56.854 1.00 31.68 1949 ARG A O 1
ATOM 1680 N N . VAL A 1 284 ? 7.032 42.572 56.837 1.00 25.50 1950 VAL A N 1
ATOM 1681 C CA . VAL A 1 284 ? 8.020 43.377 57.558 1.00 30.24 1950 VAL A CA 1
ATOM 1682 C C . VAL A 1 284 ? 9.103 43.799 56.574 1.00 28.68 1950 VAL A C 1
ATOM 1683 O O . VAL A 1 284 ? 9.832 42.952 56.052 1.00 30.06 1950 VAL A O 1
ATOM 1687 N N . ASP A 1 285 ? 9.214 45.097 56.320 1.00 29.21 1951 ASP A N 1
ATOM 1688 C CA . ASP A 1 285 ? 10.275 45.625 55.472 1.00 30.83 1951 ASP A CA 1
ATOM 1689 C C . ASP A 1 285 ? 11.421 46.108 56.352 1.00 30.28 1951 ASP A C 1
ATOM 1690 O O . ASP A 1 285 ? 11.193 46.821 57.332 1.00 28.96 1951 ASP A O 1
ATOM 1695 N N . ALA A 1 286 ? 12.647 45.710 56.003 1.00 26.58 1952 ALA A N 1
ATOM 1696 C CA . ALA A 1 286 ? 13.843 46.033 56.785 1.00 27.08 1952 ALA A CA 1
ATOM 1697 C C . ALA A 1 286 ? 14.980 46.308 55.807 1.00 30.60 1952 ALA A C 1
ATOM 1698 O O . ALA A 1 286 ? 14.799 46.092 54.602 1.00 30.21 1952 ALA A O 1
ATOM 1700 N N . PRO A 1 287 ? 16.160 46.798 56.259 1.00 28.60 1953 PRO A N 1
ATOM 1701 C CA . PRO A 1 287 ? 17.242 47.071 55.303 1.00 30.60 1953 PRO A CA 1
ATOM 1702 C C . PRO A 1 287 ? 17.608 45.858 54.461 1.00 32.05 1953 PRO A C 1
ATOM 1703 O O . PRO A 1 287 ? 18.133 44.868 54.979 1.00 31.94 1953 PRO A O 1
ATOM 1707 N N . LYS A 1 288 ? 17.302 45.926 53.161 1.00 29.79 1954 LYS A N 1
ATOM 1708 C CA . LYS A 1 288 ? 17.617 44.856 52.199 1.00 29.28 1954 LYS A CA 1
ATOM 1709 C C . LYS A 1 288 ? 17.091 43.496 52.644 1.00 29.89 1954 LYS A C 1
ATOM 1710 O O . LYS A 1 288 ? 17.699 42.456 52.379 1.00 28.94 1954 LYS A O 1
ATOM 1716 N N . HIS A 1 289 ? 15.930 43.491 53.297 1.00 29.23 1955 HIS A N 1
ATOM 1717 C CA . HIS A 1 289 ? 15.381 42.242 53.805 1.00 26.07 1955 HIS A CA 1
ATOM 1718 C C . HIS A 1 289 ? 13.874 42.373 53.932 1.00 26.06 1955 HIS A C 1
ATOM 1719 O O . HIS A 1 289 ? 13.343 43.473 54.099 1.00 29.58 1955 HIS A O 1
ATOM 1726 N N . THR A 1 290 ? 13.190 41.239 53.842 1.00 22.63 1956 THR A N 1
ATOM 1727 C CA . THR A 1 290 ? 11.755 41.190 54.057 1.00 21.73 1956 THR A CA 1
ATOM 1728 C C . THR A 1 290 ? 11.458 40.017 54.970 1.00 26.91 1956 THR A C 1
ATOM 1729 O O . THR A 1 290 ? 12.074 38.956 54.848 1.00 25.36 1956 THR A O 1
ATOM 1733 N N . MET A 1 291 ? 10.522 40.213 55.890 1.00 25.16 1957 MET A N 1
ATOM 1734 C CA . MET A 1 291 ? 10.135 39.146 56.793 1.00 21.88 1957 MET A CA 1
ATOM 1735 C C . MET A 1 291 ? 8.613 39.186 56.911 1.00 26.74 1957 MET A C 1
ATOM 1736 O O . MET A 1 291 ? 7.934 39.955 56.226 1.00 25.63 1957 MET A O 1
ATOM 1741 N N . LEU A 1 292 ? 8.070 38.376 57.807 1.00 22.54 1958 LEU A N 1
ATOM 1742 C CA . LEU A 1 292 ? 6.627 38.226 57.863 1.00 22.87 1958 LEU A CA 1
ATOM 1743 C C . LEU A 1 292 ? 6.226 37.877 59.283 1.00 26.54 1958 LEU A C 1
ATOM 1744 O O . LEU A 1 292 ? 6.901 37.075 59.937 1.00 24.60 1958 LEU A O 1
ATOM 1749 N N . ILE A 1 293 ? 5.127 38.463 59.757 1.00 26.02 1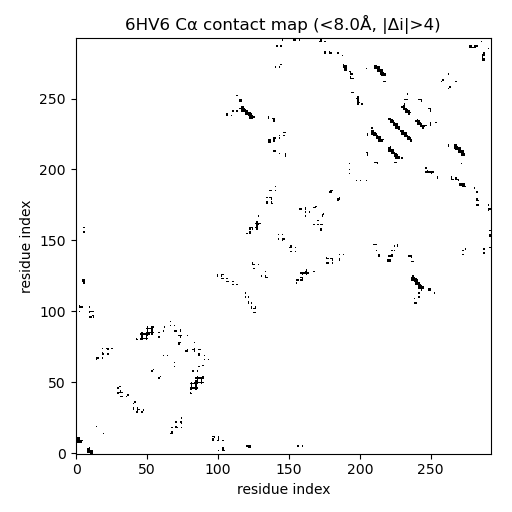959 ILE A N 1
ATOM 1750 C CA . ILE A 1 293 ? 4.529 38.035 61.013 1.00 28.11 1959 ILE A CA 1
ATOM 1751 C C . ILE A 1 293 ? 3.048 37.806 60.777 1.00 32.92 1959 ILE A C 1
ATOM 1752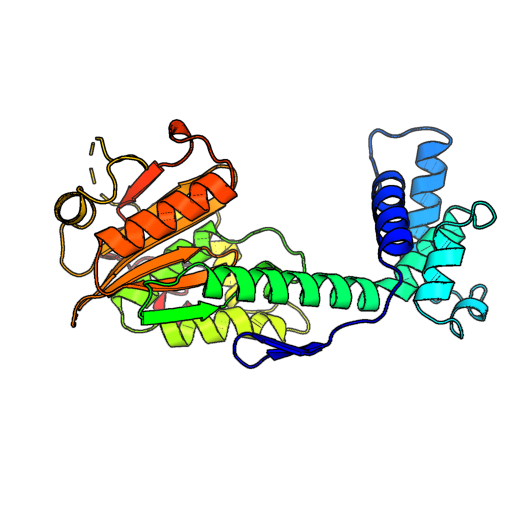 O O . ILE A 1 293 ? 2.411 38.518 59.991 1.00 31.59 1959 ILE A O 1
ATOM 1757 N N . SER A 1 294 ? 2.505 36.792 61.441 1.00 33.23 1960 SER A N 1
ATOM 1758 C CA . SER A 1 294 ? 1.152 36.365 61.141 1.00 36.22 1960 SER A CA 1
ATOM 1759 C C . SER A 1 294 ? 0.462 35.925 62.416 1.00 32.40 1960 SER A C 1
ATOM 1760 O O . SER A 1 294 ? 1.104 35.571 63.408 1.00 41.93 1960 SER A O 1
ATOM 1763 N N . LYS A 1 295 ? -0.866 35.962 62.363 1.00 34.63 1961 LYS A N 1
ATOM 1764 C CA . LYS A 1 295 ? -1.745 35.376 63.360 1.00 37.05 1961 LYS A CA 1
ATOM 1765 C C . LYS A 1 295 ? -2.622 34.379 62.616 1.00 41.78 1961 LYS A C 1
ATOM 1766 O O . LYS A 1 295 ? -3.261 34.742 61.625 1.00 44.46 1961 LYS A O 1
ATOM 1772 N N . ILE A 1 296 ? -2.635 33.126 63.070 1.00 41.99 1962 ILE A N 1
ATOM 1773 C CA . ILE A 1 296 ? -3.355 32.048 62.397 1.00 44.40 1962 ILE A CA 1
ATOM 1774 C C . ILE A 1 296 ? -4.202 31.281 63.410 1.00 49.24 1962 ILE A C 1
ATOM 1775 O O . ILE A 1 296 ? -3.767 31.047 64.541 1.00 48.36 1962 ILE A O 1
ATOM 1780 N N . LYS A 1 297 ? -5.397 30.862 62.996 1.00 62.36 1963 LYS A N 1
ATOM 1781 C CA . LYS A 1 297 ? -6.292 30.094 63.876 1.00 69.55 1963 LYS A CA 1
ATOM 1782 C C . LYS A 1 297 ? -6.211 28.584 63.629 1.00 74.73 1963 LYS A C 1
ATOM 1783 O O . LYS A 1 297 ? -5.233 28.074 63.072 1.00 78.83 1963 LYS A O 1
ATOM 1789 N N . LYS A 1 302 ? -7.066 26.558 67.683 1.00 78.16 1968 LYS A N 1
ATOM 1790 C CA . LYS A 1 302 ? -6.082 27.258 68.504 1.00 80.28 1968 LYS A CA 1
ATOM 1791 C C . LYS A 1 302 ? -5.300 28.285 67.680 1.00 73.77 1968 LYS A C 1
ATOM 1792 O O . LYS A 1 302 ? -4.937 28.032 66.532 1.00 71.91 1968 LYS A O 1
ATOM 1798 N N . ILE A 1 303 ? -5.048 29.446 68.284 1.00 67.13 1969 ILE A N 1
ATOM 1799 C CA . ILE A 1 303 ? -4.409 30.577 67.622 1.00 54.63 1969 ILE A CA 1
ATOM 1800 C C . ILE A 1 303 ? -2.904 30.465 67.783 1.00 51.06 1969 ILE A C 1
ATOM 1801 O O . ILE A 1 303 ? -2.404 30.142 68.869 1.00 48.88 1969 ILE A O 1
ATOM 1806 N N . LYS A 1 304 ? -2.178 30.729 66.695 1.00 47.10 1970 LYS A N 1
ATOM 1807 C CA . LYS A 1 304 ? -0.726 30.780 66.694 1.00 45.83 1970 LYS A CA 1
ATOM 1808 C C . LYS A 1 304 ? -0.257 32.127 66.160 1.00 43.15 1970 LYS A C 1
ATOM 1809 O O . LYS A 1 304 ? -0.867 32.687 65.242 1.00 41.21 1970 LYS A O 1
ATOM 1815 N N . TYR A 1 305 ? 0.814 32.651 66.755 1.00 36.50 1971 TYR A N 1
ATOM 1816 C CA . TYR A 1 305 ? 1.472 33.871 66.305 1.00 34.76 1971 TYR A CA 1
ATOM 1817 C C . TYR A 1 305 ? 2.833 33.466 65.748 1.00 32.41 1971 TYR A C 1
ATOM 1818 O O . TYR A 1 305 ? 3.624 32.827 66.453 1.00 33.96 1971 TYR A O 1
ATOM 1827 N N . VAL A 1 306 ? 3.098 33.817 64.492 1.00 30.33 1972 VAL A N 1
ATOM 1828 C CA . VAL A 1 306 ? 4.223 33.244 63.744 1.00 28.19 1972 VAL A CA 1
ATOM 1829 C C . VAL A 1 306 ? 5.132 34.360 63.251 1.00 31.33 1972 VAL A C 1
ATOM 1830 O O . VAL A 1 306 ? 4.660 35.345 62.675 1.00 31.96 1972 VAL A O 1
ATOM 1834 N N . PHE A 1 307 ? 6.433 34.191 63.449 1.00 27.07 1973 PHE A N 1
ATOM 1835 C CA . PHE A 1 307 ? 7.453 35.053 62.858 1.00 24.23 1973 PHE A CA 1
ATOM 1836 C C . PHE A 1 307 ? 8.209 34.230 61.825 1.00 25.44 1973 PHE A C 1
ATOM 1837 O O . PHE A 1 307 ? 8.828 33.222 62.175 1.00 27.73 1973 PHE A O 1
ATOM 1845 N N . TYR A 1 308 ? 8.136 34.636 60.559 1.00 23.18 1974 TYR A N 1
ATOM 1846 C CA . TYR A 1 308 ? 8.872 33.988 59.472 1.00 22.03 1974 TYR A CA 1
ATOM 1847 C C . TYR A 1 308 ? 10.007 34.907 59.040 1.00 24.73 1974 TYR A C 1
ATOM 1848 O O . TYR A 1 308 ? 9.760 35.991 58.495 1.00 21.83 1974 TYR A O 1
ATOM 1857 N N . ASP A 1 309 ? 11.247 34.489 59.309 1.00 22.40 1975 ASP A N 1
ATOM 1858 C CA . ASP A 1 309 ? 12.420 35.153 58.744 1.00 21.51 1975 ASP A CA 1
ATOM 1859 C C . ASP A 1 309 ? 12.982 34.263 57.652 1.00 19.93 1975 ASP A C 1
ATOM 1860 O O . ASP A 1 309 ? 13.548 33.201 57.961 1.00 21.33 1975 ASP A O 1
ATOM 1865 N N . PRO A 1 310 ? 12.846 34.645 56.378 1.00 19.79 1976 PRO A N 1
ATOM 1866 C CA . PRO A 1 310 ? 13.395 33.824 55.282 1.00 18.90 1976 PRO A CA 1
ATOM 1867 C C . PRO A 1 310 ? 14.842 33.408 55.454 1.00 20.45 1976 PRO A C 1
ATOM 1868 O O . PRO A 1 310 ? 15.236 32.382 54.894 1.00 19.89 1976 PRO A O 1
ATOM 1872 N N . ASN A 1 311 ? 15.650 34.173 56.206 1.00 20.27 1977 ASN A N 1
ATOM 1873 C CA . ASN A 1 311 ? 17.038 33.774 56.426 1.00 23.12 1977 ASN A CA 1
ATOM 1874 C C . ASN A 1 311 ? 17.153 32.554 57.328 1.00 27.96 1977 ASN A C 1
ATOM 1875 O O . ASN A 1 311 ? 18.185 31.876 57.294 1.00 21.75 1977 ASN A O 1
ATOM 1880 N N . TYR A 1 312 ? 16.118 32.257 58.120 1.00 21.18 1978 TYR A N 1
ATOM 1881 C CA . TYR A 1 312 ? 16.204 31.198 59.124 1.00 21.76 1978 TYR A CA 1
ATOM 1882 C C . TYR A 1 312 ? 15.052 30.200 59.067 1.00 24.38 1978 TYR A C 1
ATOM 1883 O O . TYR A 1 312 ? 15.280 28.988 58.991 1.00 25.39 1978 TYR A O 1
ATOM 1892 N N . GLY A 1 313 ? 13.826 30.684 59.120 1.00 22.33 1979 GLY A N 1
ATOM 1893 C CA . GLY A 1 313 ? 12.679 29.797 59.214 1.00 24.26 1979 GLY A CA 1
ATOM 1894 C C . GLY A 1 313 ? 11.540 30.475 59.965 1.00 26.88 1979 GLY A C 1
ATOM 1895 O O . GLY A 1 313 ? 11.446 31.702 59.985 1.00 24.01 1979 GLY A O 1
ATOM 1896 N N . MET A 1 314 ? 10.695 29.651 60.598 1.00 24.27 1980 MET A N 1
ATOM 1897 C CA . MET A 1 314 ? 9.459 30.119 61.215 0.42 26.05 1980 MET A CA 1
ATOM 1898 C C . MET A 1 314 ? 9.378 29.671 62.664 1.00 24.65 1980 MET A C 1
ATOM 1899 O O . MET A 1 314 ? 9.561 28.488 62.962 1.00 28.67 1980 MET A O 1
ATOM 1904 N N . ALA A 1 315 ? 9.068 30.614 63.548 1.00 24.90 1981 ALA A N 1
ATOM 1905 C CA . ALA A 1 315 ? 8.886 30.364 64.976 1.00 25.80 1981 ALA A CA 1
ATOM 1906 C C . ALA A 1 315 ? 7.420 30.611 65.323 1.00 37.98 1981 ALA A C 1
ATOM 1907 O O . ALA A 1 315 ? 6.882 31.684 65.025 1.00 27.02 1981 ALA A O 1
ATOM 1909 N N . TYR A 1 316 ? 6.774 29.611 65.924 1.00 28.85 1982 TYR A N 1
ATOM 1910 C CA . TYR A 1 316 ? 5.353 29.641 66.246 1.00 30.66 1982 TYR A CA 1
ATOM 1911 C C . TYR A 1 316 ? 5.190 29.825 67.748 1.00 36.56 1982 TYR A C 1
ATOM 1912 O O . TYR A 1 316 ? 5.818 29.103 68.529 1.00 40.53 1982 TYR A O 1
ATOM 1921 N N . PHE A 1 317 ? 4.329 30.756 68.157 1.00 39.16 1983 PHE A N 1
ATOM 1922 C CA . PHE A 1 317 ? 4.162 31.082 69.571 1.00 40.68 1983 PHE A CA 1
ATOM 1923 C C . PHE A 1 317 ? 2.694 31.025 69.975 1.00 44.67 1983 PHE A C 1
ATOM 1924 O O . PHE A 1 317 ? 1.804 31.331 69.177 1.00 38.84 1983 PHE A O 1
ATOM 1932 N N . ASP A 1 318 ? 2.451 30.650 71.241 1.00 41.94 1984 ASP A N 1
ATOM 1933 C CA . ASP A 1 318 ? 1.096 30.675 71.780 1.00 44.68 1984 ASP A CA 1
ATOM 1934 C C . ASP A 1 318 ? 0.651 32.084 72.141 1.00 47.02 1984 ASP A C 1
ATOM 1935 O O . ASP A 1 318 ? -0.554 32.362 72.179 1.00 47.61 1984 ASP A O 1
ATOM 1940 N N . LYS A 1 319 ? 1.591 32.971 72.444 1.00 44.43 1985 LYS A N 1
ATOM 1941 C CA . LYS A 1 319 ? 1.271 34.310 72.913 1.00 45.63 1985 LYS A CA 1
ATOM 1942 C C . LYS A 1 319 ? 1.883 35.329 71.970 1.00 45.11 1985 LYS A C 1
ATOM 1943 O O . LYS A 1 319 ? 3.036 35.186 71.554 1.00 40.54 1985 LYS A O 1
ATOM 1949 N N . HIS A 1 320 ? 1.103 36.356 71.629 1.00 43.55 1986 HIS A N 1
ATOM 1950 C CA . HIS A 1 320 ? 1.639 37.421 70.789 1.00 45.51 1986 HIS A CA 1
ATOM 1951 C C . HIS A 1 320 ? 2.841 38.093 71.448 1.00 41.72 1986 HIS A C 1
ATOM 1952 O O . HIS A 1 320 ? 3.830 38.417 70.777 1.00 42.08 1986 HIS A O 1
ATOM 1959 N N . SER A 1 321 ? 2.779 38.299 72.765 1.00 43.63 1987 SER A N 1
ATOM 1960 C CA . SER A 1 321 ? 3.855 39.019 73.439 1.00 43.79 1987 SER A CA 1
ATOM 1961 C C . SER A 1 321 ? 5.171 38.261 73.352 1.00 49.57 1987 SER A C 1
ATOM 1962 O O . SER A 1 321 ? 6.236 38.883 73.277 1.00 45.06 1987 SER A O 1
ATOM 1965 N N . ASP A 1 322 ? 5.123 36.926 73.357 1.00 41.60 1988 ASP A N 1
ATOM 1966 C CA . ASP A 1 322 ? 6.347 36.150 73.189 1.00 39.95 1988 ASP A CA 1
ATOM 1967 C C . ASP A 1 322 ? 6.884 36.270 71.774 1.00 41.46 1988 ASP A C 1
ATOM 1968 O O . ASP A 1 322 ? 8.096 36.403 71.572 1.00 36.82 1988 ASP A O 1
ATOM 1973 N N . MET A 1 323 ? 6.001 36.187 70.781 1.00 35.92 1989 MET A N 1
ATOM 1974 C CA . MET A 1 323 ? 6.442 36.336 69.400 1.00 33.30 1989 MET A CA 1
ATOM 1975 C C . MET A 1 323 ? 7.081 37.700 69.191 1.00 36.26 1989 MET A C 1
ATOM 1976 O O . MET A 1 323 ? 8.150 37.808 68.574 1.00 32.77 1989 MET A O 1
ATOM 1981 N N . ALA A 1 324 ? 6.466 38.747 69.744 1.00 35.73 1990 ALA A N 1
ATOM 1982 C CA . ALA A 1 324 ? 6.992 40.098 69.578 1.00 36.47 1990 ALA A CA 1
ATOM 1983 C C . ALA A 1 324 ? 8.306 40.290 70.325 1.00 37.81 1990 ALA A C 1
ATOM 1984 O O . ALA A 1 324 ? 9.201 40.995 69.843 1.00 36.15 1990 ALA A O 1
ATOM 1986 N N . ALA A 1 325 ? 8.436 39.702 71.515 1.00 36.37 1991 ALA A N 1
ATOM 1987 C CA . ALA A 1 325 ? 9.713 39.795 72.218 1.00 46.29 1991 ALA A CA 1
ATOM 1988 C C . ALA A 1 325 ? 10.818 39.124 71.408 1.00 45.47 1991 ALA A C 1
ATOM 1989 O O . ALA A 1 325 ? 11.924 39.661 71.279 1.00 34.47 1991 ALA A O 1
ATOM 1991 N N . PHE A 1 326 ? 10.516 37.966 70.826 1.00 33.39 1992 PHE A N 1
ATOM 1992 C CA . PHE A 1 326 ? 11.497 37.268 70.003 1.00 31.50 1992 PHE A CA 1
ATOM 1993 C C . PHE A 1 326 ? 11.853 38.093 68.771 1.00 35.73 1992 PHE A C 1
ATOM 1994 O O . PHE A 1 326 ? 13.029 38.264 68.442 1.00 32.77 1992 PHE A O 1
ATOM 2002 N N . PHE A 1 327 ? 10.840 38.621 68.084 1.00 31.35 1993 PHE A N 1
ATOM 2003 C CA . PHE A 1 327 ? 11.082 39.454 66.908 1.00 32.11 1993 PHE A CA 1
ATOM 2004 C C . PHE A 1 327 ? 11.957 40.656 67.255 1.00 31.29 1993 PHE A C 1
ATOM 2005 O O . PHE A 1 327 ? 12.889 40.994 66.513 1.00 31.87 1993 PHE A O 1
ATOM 2013 N N . GLN A 1 328 ? 11.685 41.313 68.382 1.00 31.11 1994 GLN A N 1
ATOM 2014 C CA . GLN A 1 328 ? 12.504 42.467 68.746 1.00 32.36 1994 GLN A CA 1
ATOM 2015 C C . GLN A 1 328 ? 13.946 42.057 69.028 1.00 38.97 1994 GLN A C 1
ATOM 2016 O O . GLN A 1 328 ? 14.885 42.756 68.631 1.00 35.15 1994 GLN A O 1
ATOM 2022 N N . LYS A 1 329 ? 14.143 40.932 69.716 1.00 32.57 1995 LYS A N 1
ATOM 2023 C CA . LYS A 1 329 ? 15.498 40.444 69.954 1.00 41.34 1995 LYS A CA 1
ATOM 2024 C C . LYS A 1 329 ? 16.220 40.172 68.636 1.00 42.58 1995 LYS A C 1
ATOM 2025 O O . LYS A 1 329 ? 17.413 40.469 68.495 1.00 31.35 1995 LYS A O 1
ATOM 2031 N N . LYS A 1 330 ? 15.504 39.633 67.645 1.00 32.87 1996 LYS A N 1
ATOM 2032 C CA . LYS A 1 330 ? 16.140 39.348 66.363 1.00 31.58 1996 LYS A CA 1
ATOM 2033 C C . LYS A 1 330 ? 16.444 40.624 65.581 1.00 34.33 1996 LYS A C 1
ATOM 2034 O O . LYS A 1 330 ? 17.434 40.676 64.844 1.00 36.23 1996 LYS A O 1
ATOM 2040 N N . MET A 1 331 ? 15.617 41.661 65.707 1.00 30.63 1997 MET A N 1
ATOM 2041 C CA . MET A 1 331 ? 15.946 42.910 65.027 1.00 29.05 1997 MET A CA 1
ATOM 2042 C C . MET A 1 331 ? 17.208 43.532 65.616 1.00 30.30 1997 MET A C 1
ATOM 2043 O O . MET A 1 331 ? 18.069 44.038 64.884 1.00 34.52 1997 MET A O 1
ATOM 2048 N N . GLN A 1 332 ? 17.344 43.490 66.937 1.00 31.80 1998 GLN A N 1
ATOM 2049 C CA . GLN A 1 332 ? 18.571 43.990 67.547 1.00 33.73 1998 GLN A CA 1
ATOM 2050 C C . GLN A 1 332 ? 19.773 43.152 67.145 1.00 34.71 1998 GLN A C 1
ATOM 2051 O O . GLN A 1 332 ? 20.862 43.695 66.939 1.00 36.99 1998 GLN A O 1
ATOM 2057 N N . GLN A 1 333 ? 19.584 41.840 66.979 1.00 34.46 1999 GLN A N 1
ATOM 2058 C CA . GLN A 1 333 ? 20.664 40.980 66.500 1.00 33.85 1999 GLN A CA 1
ATOM 2059 C C . GLN A 1 333 ? 21.094 41.365 65.086 1.00 34.53 1999 GLN A C 1
ATOM 2060 O O . GLN A 1 333 ? 22.283 41.338 64.763 1.00 33.16 1999 GLN A O 1
ATOM 2066 N N . TYR A 1 334 ? 20.138 41.702 64.217 1.00 29.05 2000 TYR A N 1
ATOM 2067 C CA . TYR A 1 334 ? 20.485 42.267 62.916 1.00 29.70 2000 TYR A CA 1
ATOM 2068 C C . TYR A 1 334 ? 21.077 43.666 63.026 1.00 33.54 2000 TYR A C 1
ATOM 2069 O O . TYR A 1 334 ? 21.630 44.166 62.041 1.00 39.84 2000 TYR A O 1
ATOM 2078 N N . ASP A 1 335 ? 20.914 44.330 64.173 1.00 34.08 2001 ASP A N 1
ATOM 2079 C CA . ASP A 1 335 ? 21.315 45.735 64.343 1.00 34.55 2001 ASP A CA 1
ATOM 2080 C C . ASP A 1 335 ? 20.581 46.655 63.368 1.00 38.74 2001 ASP A C 1
ATOM 2081 O O . ASP A 1 335 ? 21.149 47.629 62.863 1.00 36.65 2001 ASP A O 1
ATOM 2086 N N . PHE A 1 336 ? 19.322 46.342 63.074 1.00 28.73 2002 PHE A N 1
ATOM 2087 C CA . PHE A 1 336 ? 18.490 47.255 62.289 1.00 28.68 2002 PHE A CA 1
ATOM 2088 C C . PHE A 1 336 ? 17.994 48.385 63.177 1.00 33.83 2002 PHE A C 1
ATOM 2089 O O . PHE A 1 336 ? 17.383 48.114 64.217 1.00 35.30 2002 PHE A O 1
ATOM 2097 N N . PRO A 1 337 ? 18.194 49.650 62.807 1.00 31.61 2003 PRO A N 1
ATOM 2098 C CA . PRO A 1 337 ? 17.568 50.741 63.563 1.00 33.44 2003 PRO A CA 1
ATOM 2099 C C . PRO A 1 337 ? 16.046 50.654 63.491 1.00 33.04 2003 PRO A C 1
ATOM 2100 O O . PRO A 1 337 ? 15.476 50.169 62.509 1.00 32.80 2003 PRO A O 1
ATOM 2104 N N . ASP A 1 338 ? 15.397 51.114 64.566 1.00 34.59 2004 ASP A N 1
ATOM 2105 C CA . ASP A 1 338 ? 13.949 50.971 64.704 1.00 34.63 2004 ASP A CA 1
ATOM 2106 C C . ASP A 1 338 ? 13.202 51.609 63.543 1.00 35.84 2004 ASP A C 1
ATOM 2107 O O . ASP A 1 338 ? 12.216 51.048 63.050 1.00 37.52 2004 ASP A O 1
ATOM 2112 N N . ASP A 1 339 ? 13.639 52.794 63.107 1.00 36.20 2005 ASP A N 1
ATOM 2113 C CA . ASP A 1 339 ? 12.973 53.488 62.013 1.00 36.81 2005 ASP A CA 1
ATOM 2114 C C . ASP A 1 339 ? 13.192 52.820 60.664 1.00 37.40 2005 ASP A C 1
ATOM 2115 O O . ASP A 1 339 ? 12.593 53.256 59.678 1.00 35.40 2005 ASP A O 1
ATOM 2120 N N . SER A 1 340 ? 14.051 51.812 60.585 1.00 33.03 2006 SER A N 1
ATOM 2121 C CA . SER A 1 340 ? 14.282 51.132 59.325 1.00 32.81 2006 SER A CA 1
ATOM 2122 C C . SER A 1 340 ? 13.402 49.908 59.169 1.00 34.71 2006 SER A C 1
ATOM 2123 O O . SER A 1 340 ? 13.396 49.310 58.094 1.00 29.80 2006 SER A O 1
ATOM 2126 N N . VAL A 1 341 ? 12.652 49.540 60.205 1.00 29.78 2007 VAL A N 1
ATOM 2127 C CA . VAL A 1 341 ? 11.800 48.356 60.203 1.00 30.62 2007 VAL A CA 1
ATOM 2128 C C . VAL A 1 341 ? 10.349 48.826 60.184 1.00 33.87 2007 VAL A C 1
ATOM 2129 O O . VAL A 1 341 ? 9.933 49.601 61.052 1.00 33.27 2007 VAL A O 1
ATOM 2133 N N . SER A 1 342 ? 9.575 48.366 59.200 1.00 32.70 2008 SER A N 1
ATOM 2134 C CA . SER A 1 342 ? 8.209 48.864 59.035 1.00 36.31 2008 SER A CA 1
ATOM 2135 C C . SER A 1 342 ? 7.275 47.701 58.743 1.00 29.41 2008 SER A C 1
ATOM 2136 O O . SER A 1 342 ? 7.701 46.623 58.321 1.00 27.73 2008 SER A O 1
ATOM 2139 N N . PHE A 1 343 ? 5.986 47.943 58.970 1.00 36.87 2009 PHE A N 1
ATOM 2140 C CA . PHE A 1 343 ? 4.981 46.893 59.004 1.00 35.25 2009 PHE A CA 1
ATOM 2141 C C . PHE A 1 343 ? 3.891 47.209 57.997 1.00 35.46 2009 PHE A C 1
ATOM 2142 O O . PHE A 1 343 ? 3.372 48.327 57.972 1.00 33.62 2009 PHE A O 1
ATOM 2150 N N . HIS A 1 344 ? 3.541 46.218 57.182 1.00 30.63 2010 HIS A N 1
ATOM 2151 C CA . HIS A 1 344 ? 2.653 46.451 56.054 1.00 39.65 2010 HIS A CA 1
ATOM 2152 C C . HIS A 1 344 ? 1.636 45.323 55.963 1.00 34.49 2010 HIS A C 1
ATOM 2153 O O . HIS A 1 344 ? 2.007 44.170 55.722 1.00 31.69 2010 HIS A O 1
ATOM 2160 N N . PRO A 1 345 ? 0.356 45.613 56.194 1.00 34.24 2011 PRO A N 1
ATOM 2161 C CA . PRO A 1 345 ? -0.658 44.555 56.134 1.00 37.07 2011 PRO A CA 1
ATOM 2162 C C . PRO A 1 345 ? -0.692 43.922 54.753 1.00 37.47 2011 PRO A C 1
ATOM 2163 O O . PRO A 1 345 ? -0.623 44.615 53.735 1.00 43.30 2011 PRO A O 1
ATOM 2167 N N . LEU A 1 346 ? -0.785 42.592 54.735 1.00 33.78 2012 LEU A N 1
ATOM 2168 C CA . LEU A 1 346 ? -0.967 41.824 53.514 1.00 34.83 2012 LEU A CA 1
ATOM 2169 C C . LEU A 1 346 ? -2.434 41.452 53.351 1.00 39.53 2012 LEU A C 1
ATOM 2170 O O . LEU A 1 346 ? -3.120 41.147 54.330 1.00 37.28 2012 LEU A O 1
ATOM 2175 N N . ASP A 1 347 ? -2.908 41.480 52.107 1.00 40.66 2013 ASP A N 1
ATOM 2176 C CA . ASP A 1 347 ? -4.292 41.155 51.787 1.00 43.19 2013 ASP A CA 1
ATOM 2177 C C . ASP A 1 347 ? -4.309 40.086 50.703 1.00 42.75 2013 ASP A C 1
ATOM 2178 O O . ASP A 1 347 ? -3.825 40.317 49.588 1.00 37.32 2013 ASP A O 1
ATOM 2183 N N . TYR A 1 348 ? -4.850 38.911 51.031 1.00 37.43 2014 TYR A N 1
ATOM 2184 C CA . TYR A 1 348 ? -4.961 37.830 50.059 1.00 37.67 2014 TYR A CA 1
ATOM 2185 C C . TYR A 1 348 ? -6.385 37.649 49.547 1.00 40.47 2014 TYR A C 1
ATOM 2186 O O . TYR A 1 348 ? -6.717 36.574 49.044 1.00 44.04 2014 TYR A O 1
ATOM 2195 N N . SER A 1 349 ? -7.220 38.693 49.638 1.00 42.72 2015 SER A N 1
ATOM 2196 C CA . SER A 1 349 ? -8.606 38.614 49.170 1.00 45.55 2015 SER A CA 1
ATOM 2197 C C . SER A 1 349 ? -8.707 38.296 47.685 1.00 49.23 2015 SER A C 1
ATOM 2198 O O . SER A 1 349 ? -9.706 37.719 47.244 1.00 53.42 2015 SER A O 1
ATOM 2201 N N . ASN A 1 350 ? -7.723 38.695 46.889 1.00 50.26 2016 ASN A N 1
ATOM 2202 C CA . ASN A 1 350 ? -7.775 38.483 45.449 1.00 55.13 2016 ASN A CA 1
ATOM 2203 C C . ASN A 1 350 ? -6.754 37.452 44.977 1.00 50.91 2016 ASN A C 1
ATOM 2204 O O . ASN A 1 350 ? -6.357 37.457 43.809 1.00 49.07 2016 ASN A O 1
ATOM 2209 N N . VAL A 1 351 ? -6.333 36.552 45.872 1.00 43.18 2017 VAL A N 1
ATOM 2210 C CA . VAL A 1 351 ? -5.304 35.574 45.534 1.00 41.55 2017 VAL A CA 1
ATOM 2211 C C . VAL A 1 351 ? -5.757 34.638 44.417 1.00 53.23 2017 VAL A C 1
ATOM 2212 O O . VAL A 1 351 ? -4.921 34.078 43.701 1.00 54.92 2017 VAL A O 1
ATOM 2216 N N . SER A 1 352 ? -7.066 34.462 44.232 1.00 52.78 2018 SER A N 1
ATOM 2217 C CA . SER A 1 352 ? -7.527 33.619 43.133 1.00 54.64 2018 SER A CA 1
ATOM 2218 C C . SER A 1 352 ? -7.228 34.253 41.785 1.00 56.59 2018 SER A C 1
ATOM 2219 O O . SER A 1 352 ? -7.041 33.541 40.792 1.00 65.62 2018 SER A O 1
ATOM 2222 N N . ASP A 1 353 ? -7.169 35.580 41.735 1.00 52.19 2019 ASP A N 1
ATOM 2223 C CA . ASP A 1 353 ? -7.042 36.296 40.476 1.00 58.47 2019 ASP A CA 1
ATOM 2224 C C . ASP A 1 353 ? -5.599 36.619 40.112 1.00 55.70 2019 ASP A C 1
ATOM 2225 O O . ASP A 1 353 ? -5.278 36.739 38.925 1.00 60.33 2019 ASP A O 1
ATOM 2230 N N . ILE A 1 354 ? -4.719 36.764 41.093 1.00 47.13 2020 ILE A N 1
ATOM 2231 C CA . ILE A 1 354 ? -3.362 37.234 40.826 1.00 53.26 2020 ILE A CA 1
ATOM 2232 C C . ILE A 1 354 ? -2.533 36.083 40.275 1.00 56.16 2020 ILE A C 1
ATOM 2233 O O . ILE A 1 354 ? -2.396 35.035 40.917 1.00 58.68 2020 ILE A O 1
ATOM 2238 N N . LYS A 1 355 ? -1.979 36.274 39.083 1.00 52.97 2021 LYS A N 1
ATOM 2239 C CA . LYS A 1 355 ? -1.272 35.221 38.370 1.00 53.92 2021 LYS A CA 1
ATOM 2240 C C . LYS A 1 355 ? 0.184 35.616 38.195 1.00 45.85 2021 LYS A C 1
ATOM 2241 O O . LYS A 1 355 ? 0.481 36.716 37.720 1.00 52.00 2021 LYS A O 1
ATOM 2247 N N . ILE A 1 356 ? 1.084 34.720 38.582 1.00 45.33 2022 ILE A N 1
ATOM 2248 C CA . ILE A 1 356 ? 2.521 34.904 38.436 1.00 46.25 2022 ILE A CA 1
ATOM 2249 C C . ILE A 1 356 ? 2.975 33.925 37.359 1.00 52.31 2022 ILE A C 1
ATOM 2250 O O . ILE A 1 356 ? 2.990 32.707 37.578 1.00 52.35 2022 ILE A O 1
ATOM 2255 N N . SER A 1 357 ? 3.308 34.458 36.179 1.00 56.01 2023 SER A N 1
ATOM 2256 C CA . SER A 1 357 ? 3.619 33.647 34.997 1.00 52.23 2023 SER A CA 1
ATOM 2257 C C . SER A 1 357 ? 2.535 32.607 34.746 1.00 55.97 2023 SER A C 1
ATOM 2258 O O . SER A 1 357 ? 2.817 31.449 34.435 1.00 64.70 2023 SER A O 1
ATOM 2261 N N . GLY A 1 358 ? 1.279 33.020 34.893 1.00 56.02 2024 GLY A N 1
ATOM 2262 C CA . GLY A 1 358 ? 0.167 32.121 34.661 1.00 56.48 2024 GLY A CA 1
ATOM 2263 C C . GLY A 1 358 ? -0.174 31.190 35.803 1.00 56.89 2024 GLY A C 1
ATOM 2264 O O . GLY A 1 358 ? -1.059 30.343 35.641 1.00 55.74 2024 GLY A O 1
ATOM 2265 N N . ARG A 1 359 ? 0.491 31.311 36.950 1.00 53.69 2025 ARG A N 1
ATOM 2266 C CA . ARG A 1 359 ? 0.234 30.457 38.102 1.00 55.49 2025 ARG A CA 1
ATOM 2267 C C . ARG A 1 359 ? -0.230 31.311 39.273 1.00 48.49 2025 ARG A C 1
ATOM 2268 O O . ARG A 1 359 ? 0.378 32.344 39.568 1.00 49.37 2025 ARG A O 1
ATOM 2276 N N . ASN A 1 360 ? -1.306 30.887 39.933 1.00 48.64 2026 ASN A N 1
ATOM 2277 C CA . ASN A 1 360 ? -1.701 31.504 41.192 1.00 46.64 2026 ASN A CA 1
ATOM 2278 C C . ASN A 1 360 ? -0.810 30.987 42.325 1.00 40.16 2026 ASN A C 1
ATOM 2279 O O . ASN A 1 360 ? -0.001 30.069 42.150 1.00 41.85 2026 ASN A O 1
ATOM 2284 N N . LEU A 1 361 ? -0.953 31.590 43.505 1.00 43.68 2027 LEU A N 1
ATOM 2285 C CA . LEU A 1 361 ? -0.059 31.216 44.595 1.00 36.58 2027 LEU A CA 1
ATOM 2286 C C . LEU A 1 361 ? -0.250 29.758 44.991 1.00 38.29 2027 LEU A C 1
ATOM 2287 O O . LEU A 1 361 ? 0.714 29.100 45.403 1.00 39.63 2027 LEU A O 1
ATOM 2292 N N . ASN A 1 362 ? -1.470 29.225 44.851 1.00 38.85 2028 ASN A N 1
ATOM 2293 C CA . ASN A 1 362 ? -1.697 27.821 45.186 1.00 39.21 2028 ASN A CA 1
ATOM 2294 C C . ASN A 1 362 ? -0.937 26.903 44.237 1.00 47.90 2028 ASN A C 1
ATOM 2295 O O . ASN A 1 362 ? -0.298 25.934 44.668 1.00 46.64 2028 ASN A O 1
ATOM 2300 N N . GLU A 1 363 ? -0.996 27.192 42.936 1.00 43.40 2029 GLU A N 1
ATOM 2301 C CA . GLU A 1 363 ? -0.296 26.365 41.962 1.00 45.07 2029 GLU A CA 1
ATOM 2302 C C . GLU A 1 363 ? 1.212 26.455 42.137 1.00 47.69 2029 GLU A C 1
ATOM 2303 O O . GLU A 1 363 ? 1.927 25.492 41.839 1.00 51.07 2029 GLU A O 1
ATOM 2309 N N . ILE A 1 364 ? 1.711 27.597 42.616 1.00 39.44 2030 ILE A N 1
ATOM 2310 C CA . ILE A 1 364 ? 3.135 27.719 42.914 1.00 45.98 2030 ILE A CA 1
ATOM 2311 C C . ILE A 1 364 ? 3.515 26.807 44.073 1.00 51.51 2030 ILE A C 1
ATOM 2312 O O . ILE A 1 364 ? 4.564 26.147 44.047 1.00 51.40 2030 ILE A O 1
ATOM 2317 N N . ILE A 1 365 ? 2.670 26.751 45.105 1.00 47.84 2031 ILE A N 1
ATOM 2318 C CA . ILE A 1 365 ? 2.857 25.800 46.195 1.00 49.98 2031 ILE A CA 1
ATOM 2319 C C . ILE A 1 365 ? 2.551 24.367 45.766 1.00 62.13 2031 ILE A C 1
ATOM 2320 O O . ILE A 1 365 ? 2.804 23.428 46.524 1.00 68.34 2031 ILE A O 1
ATOM 2325 N N . ASP A 1 366 ? 2.029 24.160 44.563 1.00 63.14 2032 ASP A N 1
ATOM 2326 C CA . ASP A 1 366 ? 1.881 22.800 44.051 1.00 68.18 2032 ASP A CA 1
ATOM 2327 C C . ASP A 1 366 ? 2.758 22.576 42.823 1.00 70.71 2032 ASP A C 1
ATOM 2328 O O . ASP A 1 366 ? 3.985 22.606 42.912 1.00 69.19 2032 ASP A O 1
#

Foldseek 3Di:
DWFDALNDIADADDEDVVLVVLLVVVVVQLDADPPDDDPSNVLNVLLQVLLVVLVPVVLVVCVVDDLRVLSVVLNDPVQGSNRNSSSCNVCVVVVLSNVLVVLSVVLVVLVVLLVQFPDWHWQAQCQLVVPDDDLQLLVALLCLVCQAVVNNVLVSSVSNCSSVDPCNCPRLLSVLSVQCSDPCVSVVFFDVDWLVCQLVCVCVQDVDQWWKKWKAAVSHIWIWTWYPCIWTWTQGNNTGITIHNGSNSVSVSVSVVCVVVVTDGVRIDITTTHCPCQVPRARVRHGSVRSSD

B-factor: mean 41.44, std 15.12, range [17.9, 103.73]

InterPro domains:
  IPR007577 Glycosyltransferase, DXD sugar-binding motif [PF04488] (2186-2284)
  IPR028907 Tox-PLDMTX domain [PF15645] (2504-2639)
  IPR029044 Nucleotide-diphospho-sugar transferases [SSF53448] (2076-2441)
  IPR051706 Glycosyltransferase domain-containing protein [PTHR32385] (2151-2357)

Organism: Photorhabdus asymbiotica subsp. asymbiotica (strain ATCC 43949 / 3105-77) (NCBI:txid553480)

Radius of gyration: 22.14 Å; Cα contacts (8 Å, |Δi|>4): 464; chains: 1; bounding box: 64×39×40 Å

Secondary structure (DSSP, 8-state):
-EEEETTEEEEPPP--HHHHHHHHHHHHHHS--TT--HHHHHHHHHHHHHHHTTT-GGGGGGTTS-HHHHHHHHHSTTS-HHHHHHHHHHHHHHHHHHHHHHHHHHHHHHHHH-TT-SEEEE--HHHHTTTPPP-HHHHHHHHHHHHHTT-HHHHHHHHHHGGG-S-GGG-HHHHHHHHHHSTTTGGGGB----STTGGG-HHHH-SSSSEEEEEEETTEEEEEEEE---EEEEEETTTEEEEESSHHHHHHHHHHHHHHHT--GGG-EEEEE--TTTTT--BTTB-HHHHH-

Nearest PDB structures (foldseek):
  6hv6-assembly1_A  TM=1.003E+00  e=4.873E-50  Photorhabdus asymbiotica subsp. asymbiotica ATCC 43949
  8p51-assembly1_A  TM=6.165E-01  e=2.317E-07  Photorhabdus luminescens
  8adc-assembly1_B  TM=5.071E-01  e=5.263E-02  Waddlia chondrophila
  8tdl-assembly1_A  TM=2.148E-01  e=4.044E-01  Arabidopsis thaliana
  6w2d-assembly1_v  TM=2.556E-01  e=4.625E+00  Human herpesvirus 4 strain B95-8

Solvent-accessible surface area: 15098 Å² total; per-residue (Å²): 193,67,15,69,1,52,66,57,137,9,121,120,49,163,52,70,94,133,33,12,60,32,2,57,148,39,29,141,106,43,56,144,67,105,121,25,171,46,176,112,31,127,30,8,130,26,12,102,82,2,89,124,81,86,97,8,98,138,39,72,104,10,85,75,56,70,32,34,89,24,0,75,64,0,40,26,134,106,8,90,18,39,18,9,0,0,0,9,6,33,2,59,118,37,24,89,71,8,69,16,21,81,28,0,96,63,0,57,64,5,96,155,28,6,106,126,22,76,100,19,36,14,0,0,3,97,6,0,1,60,76,77,101,54,10,4,42,0,0,0,0,1,0,0,42,0,4,39,34,104,37,22,54,93,0,4,141,46,0,1,26,3,71,77,26,152,74,11,65,68,30,79,9,5,107,9,0,85,58,1,70,44,132,37,13,5,61,116,0,67,93,170,39,63,6,79,51,0,43,125,7,38,103,154,12,4,105,79,110,61,12,2,4,23,0,40,12,56,208,18,13,0,0,0,0,20,22,152,181,52,55,18,1,0,0,0,0,35,44,0,0,0,12,1,68,134,7,54,38,0,3,61,8,0,57,93,6,3,122,118,61,122,32,76,80,137,34,8,45,28,56,75,13,52,15,94,83,20,83,101,20,96,1,89,52,67,30,0,63,73,2,0,111